Protein AF-A0A2E3XXB7-F1 (afdb_monomer_lite)

Foldseek 3Di:
DDDDDDDDDDDPDDDPDDDDDDDDDDDDDPFAKEWEWDDDPAWIKIWIAGRVVLAIDIDIDGPVCVVVVVVVCVVVRYHYDHPQVVLVPRALVNLVNHVVVDQDDVNLSSLQRFHALVRLVPDDLPDPLLVLLLLLLVLLVVLPLLVDDWDQDQFLQLGTDHSLSLSLLQSLLLRRQQNSFQGGNADQADASNGHHVQLQAAAQDWGQDPNRIDGHNGRRVLVVLNLLFDADPVRHGDRHDPCSSPSSSSNSVSNSVSSVCNPPNCPSQPRHCVGGSVNRRRNVRSVSSPSCVNNQLPSGSDDVVVNVVSVVVD

pLDDT: mean 80.51, std 18.7, range [28.55, 97.94]

Secondary structure (DSSP, 8-state):
--PPPPP--------------------S--PPEEEEEEE-SS-EEEEEEETTTTEEEEEEE-GGGHHHHHHHHHHTT-EE--HHHHHHH--HHHHHHHHHT-PPTTTTTGGG----HHHHHHS-TTSHHHHHHHHHHHHHHHTTGGGSPP--B-GGG--B-SHHHHHHHHHHHHHHHHTTTTS--SSS-BTTTTB-GGGG--TT-EEEETTEEEE-SS--TTTT-TTSS-B-TTSPBPSS-GGGGSHHHHHHHHHHHHHHHHHHGGGGG-SSSSSSGGGG--HHHHHHT-THHHHHHHHS---HHHHHHHHTT-

Sequence (314 aa):
MRKLRAIILNSFLFPLLLTASSYAEQSAEAGESYCSIHQGEESSDFYCFDSVSKTAFKKEVNPLEEEYWKREFEDRGVAIISVEDYSQRIVVDGVEQILGAGSPPGGSCLEKVYYRVDEFNALPTSHSTVQNVIALARALHEAGVCELDVKGQSFNGINISSPDDVLHQFLCISNSESVFGTRNIGMGGRGPWGIHPMHNQAAGTRAFTGGRTVTLDRNGVCYGLPRAIVRDSNGREIKESNRYRDPAVQLQNAQCAMILYRQNGFRDWGTSNAWGSNRHCSASTRNRLQFNKHLGPELGCCTQSCKSRLRANL

Structure (mmCIF, N/CA/C/O backbone):
data_AF-A0A2E3XXB7-F1
#
_entry.id   AF-A0A2E3XXB7-F1
#
loop_
_atom_site.group_PDB
_atom_site.id
_atom_site.type_symbol
_atom_site.label_atom_id
_atom_site.label_alt_id
_atom_site.label_comp_id
_atom_site.label_asym_id
_atom_site.label_entity_id
_atom_site.label_seq_id
_atom_site.pdbx_PDB_ins_code
_atom_site.Cartn_x
_atom_site.Cartn_y
_atom_site.Cartn_z
_atom_site.occupancy
_atom_site.B_iso_or_equiv
_atom_site.auth_seq_id
_atom_site.auth_comp_id
_atom_site.auth_asym_id
_atom_site.auth_atom_id
_atom_site.pdbx_PDB_model_num
ATOM 1 N N . MET A 1 1 ? 71.851 -7.630 -8.637 1.00 40.09 1 MET A N 1
ATOM 2 C CA . MET A 1 1 ? 70.996 -7.017 -7.594 1.00 40.09 1 MET A CA 1
ATOM 3 C C . MET A 1 1 ? 70.293 -5.785 -8.152 1.00 40.09 1 MET A C 1
ATOM 5 O O . MET A 1 1 ? 70.949 -4.768 -8.311 1.00 40.09 1 MET A O 1
ATOM 9 N N . ARG A 1 2 ? 68.990 -5.878 -8.451 1.00 35.72 2 ARG A N 1
ATOM 10 C CA . ARG A 1 2 ? 67.941 -4.856 -8.228 1.00 35.72 2 ARG A CA 1
ATOM 11 C C . ARG A 1 2 ? 66.641 -5.359 -8.864 1.00 35.72 2 ARG A C 1
ATOM 13 O O . ARG A 1 2 ? 66.636 -5.826 -9.994 1.00 35.72 2 ARG A O 1
ATOM 20 N N . LYS A 1 3 ? 65.590 -5.360 -8.044 1.00 32.25 3 LYS A N 1
ATOM 21 C CA . LYS A 1 3 ? 64.271 -5.958 -8.270 1.00 32.25 3 LYS A CA 1
ATOM 22 C C . LYS A 1 3 ? 63.411 -5.058 -9.165 1.00 32.25 3 LYS A C 1
ATOM 24 O O . LYS A 1 3 ? 63.343 -3.857 -8.910 1.00 32.25 3 LYS A O 1
ATOM 29 N N . LEU A 1 4 ? 62.716 -5.656 -10.134 1.00 31.09 4 LEU A N 1
ATOM 30 C CA . LEU A 1 4 ? 61.552 -5.068 -10.804 1.00 31.09 4 LEU A CA 1
ATOM 31 C C . LEU A 1 4 ? 60.361 -5.051 -9.831 1.00 31.09 4 LEU A C 1
ATOM 33 O O . LEU A 1 4 ? 60.089 -6.052 -9.167 1.00 31.09 4 LEU A O 1
ATOM 37 N N . ARG A 1 5 ? 59.644 -3.926 -9.764 1.00 33.72 5 ARG A N 1
ATOM 38 C CA . ARG A 1 5 ? 58.309 -3.830 -9.161 1.00 33.72 5 ARG A CA 1
ATOM 39 C C . ARG A 1 5 ? 57.272 -4.012 -10.268 1.00 33.72 5 ARG A C 1
ATOM 41 O O . ARG A 1 5 ? 57.282 -3.254 -11.231 1.00 33.72 5 ARG A O 1
ATOM 48 N N . ALA A 1 6 ? 56.401 -5.003 -10.107 1.00 32.91 6 ALA A N 1
ATOM 49 C CA . ALA A 1 6 ? 55.199 -5.184 -10.908 1.00 32.91 6 ALA A CA 1
ATOM 50 C C . ALA A 1 6 ? 54.037 -4.399 -10.277 1.00 32.91 6 ALA A C 1
ATOM 52 O O . ALA A 1 6 ? 53.843 -4.441 -9.061 1.00 32.91 6 ALA A O 1
ATOM 53 N N . ILE A 1 7 ? 53.290 -3.684 -11.116 1.00 35.44 7 ILE A N 1
ATOM 54 C CA . ILE A 1 7 ? 51.998 -3.071 -10.804 1.00 35.44 7 ILE A CA 1
ATOM 55 C C . ILE A 1 7 ? 50.931 -4.100 -11.185 1.00 35.44 7 ILE A C 1
ATOM 57 O O . ILE A 1 7 ? 50.900 -4.559 -12.324 1.00 35.44 7 ILE A O 1
ATOM 61 N N . ILE A 1 8 ? 50.083 -4.478 -10.230 1.00 35.69 8 ILE A N 1
ATOM 62 C CA . ILE A 1 8 ? 48.920 -5.343 -10.450 1.00 35.69 8 ILE A CA 1
ATOM 63 C C . ILE A 1 8 ? 47.715 -4.429 -10.705 1.00 35.69 8 ILE A C 1
ATOM 65 O O . ILE A 1 8 ? 47.265 -3.740 -9.792 1.00 35.69 8 ILE A O 1
ATOM 69 N N . LEU A 1 9 ? 47.201 -4.426 -11.939 1.00 30.84 9 LEU A N 1
ATOM 70 C CA . LEU A 1 9 ? 45.829 -4.014 -12.245 1.00 30.84 9 LEU A CA 1
ATOM 71 C C . LEU A 1 9 ? 44.933 -5.251 -12.088 1.00 30.84 9 LEU A C 1
ATOM 73 O O . LEU A 1 9 ? 45.021 -6.179 -12.888 1.00 30.84 9 LEU A O 1
ATOM 77 N N . ASN A 1 10 ? 44.068 -5.264 -11.073 1.00 29.78 10 ASN A N 1
ATOM 78 C CA . ASN A 1 10 ? 42.997 -6.254 -10.962 1.00 29.78 10 ASN A CA 1
ATOM 79 C C . ASN A 1 10 ? 41.792 -5.771 -11.776 1.00 29.78 10 ASN A C 1
ATOM 81 O O . ASN A 1 10 ? 41.044 -4.900 -11.339 1.00 29.78 10 ASN A O 1
ATOM 85 N N . SER A 1 11 ? 41.629 -6.349 -12.963 1.00 31.84 11 SER A N 1
ATOM 86 C CA . SER A 1 11 ? 40.402 -6.275 -13.755 1.00 31.84 11 SER A CA 1
ATOM 87 C C . SER A 1 11 ? 39.504 -7.438 -13.334 1.00 31.84 11 SER A C 1
ATOM 89 O O . SER A 1 11 ? 39.822 -8.588 -13.622 1.00 31.84 11 SER A O 1
ATOM 91 N N . PHE A 1 12 ? 38.396 -7.161 -12.645 1.00 31.11 12 PHE A N 1
ATOM 92 C CA . PHE A 1 12 ? 37.332 -8.145 -12.440 1.00 31.11 12 PHE A CA 1
ATOM 93 C C . PHE A 1 12 ? 36.361 -8.074 -13.625 1.00 31.11 12 PHE A C 1
ATOM 95 O O . PHE A 1 12 ? 35.389 -7.327 -13.611 1.00 31.11 12 PHE A O 1
ATOM 102 N N . LEU A 1 13 ? 36.664 -8.851 -14.664 1.00 31.73 13 LEU A N 1
ATOM 103 C CA . LEU A 1 13 ? 35.713 -9.296 -15.682 1.00 31.73 13 LEU A CA 1
ATOM 104 C C . LEU A 1 13 ? 35.157 -10.645 -15.207 1.00 31.73 13 LEU A C 1
ATOM 106 O O . LEU A 1 13 ? 35.887 -11.633 -15.170 1.00 31.73 13 LEU A O 1
ATOM 110 N N . PHE A 1 14 ? 33.887 -10.680 -14.807 1.00 30.77 14 PHE A N 1
ATOM 111 C CA . PHE A 1 14 ? 33.156 -11.930 -14.586 1.00 30.77 14 PHE A CA 1
ATOM 112 C C . PHE A 1 14 ? 32.561 -12.410 -15.923 1.00 30.77 14 PHE A C 1
ATOM 114 O O . PHE A 1 14 ? 31.997 -11.587 -16.648 1.00 30.77 14 PHE A O 1
ATOM 121 N N . PRO A 1 15 ? 32.676 -13.702 -16.283 1.00 39.41 15 PRO A N 1
ATOM 122 C CA . PRO A 1 15 ? 32.259 -14.185 -17.591 1.00 39.41 15 PRO A CA 1
ATOM 123 C C . PRO A 1 15 ? 30.781 -14.603 -17.591 1.00 39.41 15 PRO A C 1
ATOM 125 O O . PRO A 1 15 ? 30.388 -15.515 -16.867 1.00 39.41 15 PRO A O 1
ATOM 128 N N . LEU A 1 16 ? 29.977 -13.995 -18.470 1.00 34.94 16 LEU A N 1
ATOM 129 C CA . LEU A 1 16 ? 28.793 -14.649 -19.031 1.00 34.94 16 LEU A CA 1
ATOM 130 C C . LEU A 1 16 ? 29.277 -15.623 -20.113 1.00 34.94 16 LEU A C 1
ATOM 132 O O . LEU A 1 16 ? 29.597 -15.223 -21.229 1.00 34.94 16 LEU A O 1
ATOM 136 N N . LEU A 1 17 ? 29.351 -16.905 -19.770 1.00 33.66 17 LEU A N 1
ATOM 137 C CA . LEU A 1 17 ? 29.531 -18.003 -20.716 1.00 33.66 17 LEU A CA 1
ATOM 138 C C . LEU A 1 17 ? 28.298 -18.903 -20.605 1.00 33.66 17 LEU A C 1
ATOM 140 O O . LEU A 1 17 ? 28.240 -19.819 -19.788 1.00 33.66 17 LEU A O 1
ATOM 144 N N . LEU A 1 18 ? 27.287 -18.586 -21.415 1.00 36.56 18 LEU A N 1
ATOM 145 C CA . LEU A 1 18 ? 26.155 -19.462 -21.698 1.00 36.56 18 LEU A CA 1
ATOM 146 C C . LEU A 1 18 ? 26.662 -20.619 -22.563 1.00 36.56 18 LEU A C 1
ATOM 148 O O . LEU A 1 18 ? 27.111 -20.421 -23.691 1.00 36.56 18 LEU A O 1
ATOM 152 N N . THR A 1 19 ? 26.607 -21.831 -22.021 1.00 34.38 19 THR A N 1
ATOM 153 C CA . THR A 1 19 ? 26.765 -23.056 -22.803 1.00 34.38 19 THR A CA 1
ATOM 154 C C . THR A 1 19 ? 25.405 -23.418 -23.388 1.00 34.38 19 THR A C 1
ATOM 156 O O . THR A 1 19 ? 24.460 -23.721 -22.668 1.00 34.38 19 THR A O 1
ATOM 159 N N . ALA A 1 20 ? 25.304 -23.361 -24.712 1.00 35.88 20 ALA A N 1
ATOM 160 C CA . ALA A 1 20 ? 24.211 -23.953 -25.464 1.00 35.88 20 ALA A CA 1
ATOM 161 C C . ALA A 1 20 ? 24.599 -25.392 -25.822 1.00 35.88 20 ALA A C 1
ATOM 163 O O . ALA A 1 20 ? 25.527 -25.587 -26.602 1.00 35.88 20 ALA A O 1
ATOM 164 N N . SER A 1 21 ? 23.917 -26.391 -25.258 1.00 31.00 21 SER A N 1
ATOM 165 C CA . SER A 1 21 ? 23.593 -27.650 -25.946 1.00 31.00 21 SER A CA 1
ATOM 166 C C . SER A 1 21 ? 22.700 -28.528 -25.067 1.00 31.00 21 SER A C 1
ATOM 168 O O . SER A 1 21 ? 22.916 -28.637 -23.864 1.00 31.00 21 SER A O 1
ATOM 170 N N . SER A 1 22 ? 21.757 -29.209 -25.719 1.00 29.91 22 SER A N 1
ATOM 171 C CA . SER A 1 22 ? 20.757 -30.153 -25.199 1.00 29.91 22 SER A CA 1
ATOM 172 C C . SER A 1 22 ? 19.594 -29.528 -24.426 1.00 29.91 22 SER A C 1
ATOM 174 O O . SER A 1 22 ? 19.720 -29.214 -23.257 1.00 29.91 22 SER A O 1
ATOM 176 N N . TYR A 1 23 ? 18.478 -29.304 -25.126 1.00 32.38 23 TYR A N 1
ATOM 177 C CA . TYR A 1 23 ? 17.111 -29.738 -24.785 1.00 32.38 23 TYR A CA 1
ATOM 178 C C . TYR A 1 23 ? 16.168 -29.136 -25.838 1.00 32.38 23 TYR A C 1
ATOM 180 O O . TYR A 1 23 ? 15.544 -28.097 -25.646 1.00 32.38 23 TYR A O 1
ATOM 188 N N . ALA A 1 24 ? 16.114 -29.788 -27.000 1.00 35.47 24 ALA A N 1
ATOM 189 C CA . ALA A 1 24 ? 14.917 -29.754 -27.826 1.00 35.47 24 ALA A CA 1
ATOM 190 C C . ALA A 1 24 ? 13.955 -30.803 -27.246 1.00 35.47 24 ALA A C 1
ATOM 192 O O . ALA A 1 24 ? 14.398 -31.893 -26.893 1.00 35.47 24 ALA A O 1
ATOM 193 N N . GLU A 1 25 ? 12.676 -30.439 -27.151 1.00 36.69 25 GLU A N 1
ATOM 194 C CA . GLU A 1 25 ? 11.549 -31.222 -26.614 1.00 36.69 25 GLU A CA 1
ATOM 195 C C . GLU A 1 25 ? 11.403 -31.271 -25.082 1.00 36.69 25 GLU A C 1
ATOM 197 O O . GLU A 1 25 ? 11.504 -32.310 -24.437 1.00 36.69 25 GLU A O 1
ATOM 202 N N . GLN A 1 26 ? 11.013 -30.127 -24.514 1.00 28.55 26 GLN A N 1
ATOM 203 C CA . GLN A 1 26 ? 10.046 -30.077 -23.414 1.00 28.55 26 GLN A CA 1
ATOM 204 C C . GLN A 1 26 ? 9.172 -28.828 -23.581 1.00 28.55 26 GLN A C 1
ATOM 206 O O . GLN A 1 26 ? 9.606 -27.700 -23.368 1.00 28.55 26 GLN A O 1
ATOM 211 N N . SER A 1 27 ? 7.930 -29.024 -24.022 1.00 36.06 27 SER A N 1
ATOM 212 C CA . SER A 1 27 ? 6.896 -27.995 -23.964 1.00 36.06 27 SER A CA 1
ATOM 213 C C . SER A 1 27 ? 6.376 -27.882 -22.527 1.00 36.06 27 SER A C 1
ATOM 215 O O . SER A 1 27 ? 5.795 -28.854 -22.043 1.00 36.06 27 SER A O 1
ATOM 217 N N . ALA A 1 28 ? 6.575 -26.722 -21.891 1.00 33.16 28 ALA A N 1
ATOM 218 C CA . ALA A 1 28 ? 5.722 -26.062 -20.885 1.00 33.16 28 ALA A CA 1
ATOM 219 C C . ALA A 1 28 ? 6.586 -25.181 -19.957 1.00 33.16 28 ALA A C 1
ATOM 221 O O . ALA A 1 28 ? 7.435 -25.689 -19.235 1.00 33.16 28 ALA A O 1
ATOM 222 N N . GLU A 1 29 ? 6.315 -23.870 -19.999 1.00 36.16 29 GLU A N 1
ATOM 223 C CA . GLU A 1 29 ? 6.891 -22.774 -19.192 1.00 36.16 29 GLU A CA 1
ATOM 224 C C . GLU A 1 29 ? 8.339 -22.351 -19.506 1.00 36.16 29 GLU A C 1
ATOM 226 O O . GLU A 1 29 ? 9.217 -22.336 -18.648 1.00 36.16 29 GLU A O 1
ATOM 231 N N . ALA A 1 30 ? 8.583 -21.886 -20.737 1.00 43.03 30 ALA A N 1
ATOM 232 C CA . ALA A 1 30 ? 9.669 -20.929 -20.957 1.00 43.03 30 ALA A CA 1
ATOM 233 C C . ALA A 1 30 ? 9.290 -19.620 -20.246 1.00 43.03 30 ALA A C 1
ATOM 235 O O . ALA A 1 30 ? 8.311 -18.979 -20.629 1.00 43.03 30 ALA A O 1
ATOM 236 N N . GLY A 1 31 ? 10.004 -19.244 -19.185 1.00 54.75 31 GLY A N 1
ATOM 237 C CA . GLY A 1 31 ? 9.763 -17.951 -18.552 1.00 54.75 31 GLY A CA 1
ATOM 238 C C . GLY A 1 31 ? 10.071 -16.820 -19.533 1.00 54.75 31 GLY A C 1
ATOM 239 O O . GLY A 1 31 ? 11.135 -16.778 -20.147 1.00 54.75 31 GLY A O 1
ATOM 240 N N . GLU A 1 32 ? 9.105 -15.925 -19.712 1.00 83.12 32 GLU A N 1
ATOM 241 C CA . GLU A 1 32 ? 9.197 -14.794 -20.631 1.00 83.12 32 GLU A CA 1
ATOM 242 C C . GLU A 1 32 ? 10.122 -13.717 -20.042 1.00 83.12 32 GLU A C 1
ATOM 244 O O . GLU A 1 32 ? 9.914 -13.266 -18.910 1.00 83.12 32 GLU A O 1
ATOM 249 N N . SER A 1 33 ? 11.134 -13.295 -20.802 1.00 92.19 33 SER A N 1
ATOM 250 C CA . SER A 1 33 ? 11.850 -12.039 -20.554 1.00 92.19 33 SER A CA 1
ATOM 251 C C . SER A 1 33 ? 11.196 -10.939 -21.376 1.00 92.19 33 SER A C 1
ATOM 253 O O . SER A 1 33 ? 10.895 -11.139 -22.554 1.00 92.19 33 SER A O 1
ATOM 255 N N . TYR A 1 34 ? 10.970 -9.775 -20.776 1.00 93.75 34 TYR A N 1
ATOM 256 C CA . TYR A 1 34 ? 10.315 -8.666 -21.462 1.00 93.75 34 TYR A CA 1
ATOM 257 C C . TYR A 1 34 ? 10.860 -7.312 -21.011 1.00 93.75 34 TYR A C 1
ATOM 259 O O . TYR A 1 34 ? 11.285 -7.151 -19.865 1.00 93.75 34 TYR A O 1
ATOM 267 N N . CYS A 1 35 ? 10.816 -6.327 -21.907 1.00 92.62 35 CYS A N 1
ATOM 268 C CA . CYS A 1 35 ? 11.196 -4.950 -21.621 1.00 92.62 35 CYS A CA 1
ATOM 269 C C . CYS A 1 35 ? 10.096 -3.965 -22.018 1.00 92.62 35 CYS A C 1
ATOM 271 O O . CYS A 1 35 ? 9.368 -4.187 -22.982 1.00 92.62 35 CYS A O 1
ATOM 273 N N . SER A 1 36 ? 10.018 -2.844 -21.303 1.00 91.56 36 SER A N 1
ATOM 274 C CA . SER A 1 36 ? 9.323 -1.641 -21.769 1.00 91.56 36 SER A CA 1
ATOM 275 C C . SER A 1 36 ? 10.328 -0.535 -22.055 1.00 91.56 36 SER A C 1
ATOM 277 O O . SER A 1 36 ? 11.384 -0.468 -21.422 1.00 91.56 36 SER A O 1
ATOM 279 N N . ILE A 1 37 ? 9.993 0.319 -23.018 1.00 89.69 37 ILE A N 1
ATOM 280 C CA . ILE A 1 37 ? 10.833 1.433 -23.451 1.00 89.69 37 ILE A CA 1
ATOM 281 C C . ILE A 1 37 ? 10.177 2.730 -22.986 1.00 89.69 37 ILE A C 1
ATOM 283 O O . ILE A 1 37 ? 8.989 2.952 -23.226 1.00 89.69 37 ILE A O 1
ATOM 287 N N . HIS A 1 38 ? 10.950 3.590 -22.332 1.00 85.19 38 HIS A N 1
ATOM 288 C CA . HIS A 1 38 ? 10.566 4.964 -22.053 1.00 85.19 38 HIS A CA 1
ATOM 289 C C . HIS A 1 38 ? 11.454 5.915 -22.848 1.00 85.19 38 HIS A C 1
ATOM 291 O O . HIS A 1 38 ? 12.662 5.978 -22.626 1.00 85.19 38 HIS A O 1
ATOM 297 N N . GLN A 1 39 ? 10.844 6.652 -23.769 1.00 82.19 39 GLN A N 1
ATOM 298 C CA . GLN A 1 39 ? 11.539 7.612 -24.616 1.00 82.19 39 GLN A CA 1
ATOM 299 C C . GLN A 1 39 ? 11.579 8.983 -23.937 1.00 82.19 39 GLN A C 1
ATOM 301 O O . GLN A 1 39 ? 10.533 9.556 -23.623 1.00 82.19 39 GLN A O 1
ATOM 306 N N . GLY A 1 40 ? 12.782 9.510 -23.728 1.00 78.38 40 GLY A N 1
ATOM 307 C CA . GLY A 1 40 ? 13.040 10.886 -23.316 1.00 78.38 40 GLY A CA 1
ATOM 308 C C . GLY A 1 40 ? 13.782 11.670 -24.401 1.00 78.38 40 GLY A C 1
ATOM 309 O O . GLY A 1 40 ? 14.307 11.102 -25.357 1.00 78.38 40 GLY A O 1
ATOM 310 N N . GLU A 1 41 ? 13.836 12.995 -24.247 1.00 78.56 41 GLU A N 1
ATOM 311 C CA . GLU A 1 41 ? 14.547 13.876 -25.190 1.00 78.56 41 GLU A CA 1
ATOM 312 C C . GLU A 1 41 ? 16.069 13.651 -25.170 1.00 78.56 41 GLU A C 1
ATOM 314 O O . GLU A 1 41 ? 16.725 13.763 -26.203 1.00 78.56 41 GLU A O 1
ATOM 319 N N . GLU A 1 42 ? 16.629 13.315 -24.004 1.00 82.12 42 GLU A N 1
ATOM 320 C CA . GLU A 1 42 ? 18.076 13.150 -23.805 1.00 82.12 42 GLU A CA 1
ATOM 321 C C . GLU A 1 42 ? 18.520 11.678 -23.796 1.00 82.12 42 GLU A C 1
ATOM 323 O O . GLU A 1 42 ? 19.648 11.370 -24.187 1.00 82.12 42 GLU A O 1
ATOM 328 N N . SER A 1 43 ? 17.640 10.759 -23.392 1.00 85.50 43 SER A N 1
ATOM 329 C CA . SER A 1 43 ? 17.919 9.324 -23.337 1.00 85.50 43 SER A CA 1
ATOM 330 C C . SER A 1 43 ? 16.661 8.476 -23.511 1.00 85.50 43 SER A C 1
ATOM 332 O O . SER A 1 43 ? 15.540 8.928 -23.287 1.00 85.50 43 SER A O 1
ATOM 334 N N . SER A 1 44 ? 16.852 7.236 -23.963 1.00 88.19 44 SER A N 1
ATOM 335 C CA . SER A 1 44 ? 15.818 6.200 -23.992 1.00 88.19 44 SER A CA 1
ATOM 336 C C . SER A 1 44 ? 16.166 5.115 -22.982 1.00 88.19 44 SER A C 1
ATOM 338 O O . SER A 1 44 ? 17.279 4.589 -22.973 1.00 88.19 44 SER A O 1
ATOM 340 N N . ASP A 1 45 ? 15.211 4.786 -22.123 1.00 88.00 45 ASP A N 1
ATOM 341 C CA . ASP A 1 45 ? 15.389 3.845 -21.027 1.00 88.00 45 ASP A CA 1
ATOM 342 C C . ASP A 1 45 ? 14.649 2.538 -21.312 1.00 88.00 45 ASP A C 1
ATOM 344 O O . ASP A 1 45 ? 13.426 2.518 -21.451 1.00 88.00 45 ASP A O 1
ATOM 348 N N . PHE A 1 46 ? 15.385 1.430 -21.333 1.00 90.25 46 PHE A N 1
ATOM 349 C CA . PHE A 1 46 ? 14.831 0.082 -21.348 1.00 90.25 46 PHE A CA 1
ATOM 350 C C . PHE A 1 46 ? 14.716 -0.433 -19.913 1.00 90.25 46 PHE A C 1
ATOM 352 O O . PHE A 1 46 ? 15.720 -0.575 -19.208 1.00 90.25 46 PHE A O 1
ATOM 359 N N . TYR A 1 47 ? 13.496 -0.743 -19.487 1.00 89.56 47 TYR A N 1
ATOM 360 C CA . TYR A 1 47 ? 13.209 -1.431 -18.230 1.00 89.56 47 TYR A CA 1
ATOM 361 C C . TYR A 1 47 ? 12.907 -2.880 -18.540 1.00 89.56 47 TYR A C 1
ATOM 363 O O . TYR A 1 47 ? 11.905 -3.154 -19.194 1.00 89.56 47 TYR A O 1
ATOM 371 N N . CYS A 1 48 ? 13.760 -3.788 -18.087 1.00 90.62 48 CYS A N 1
ATOM 372 C CA . CYS A 1 48 ? 13.691 -5.197 -18.439 1.00 90.62 48 CYS A CA 1
ATOM 373 C C . CYS A 1 48 ? 13.484 -6.063 -17.203 1.00 90.62 48 CYS A C 1
ATOM 375 O O . CYS A 1 48 ? 14.053 -5.791 -16.144 1.00 90.62 48 CYS A O 1
ATOM 377 N N . PHE A 1 49 ? 12.703 -7.128 -17.360 1.00 91.88 49 PHE A N 1
ATOM 378 C CA . PHE A 1 49 ? 12.449 -8.119 -16.327 1.00 91.88 49 PHE A CA 1
ATOM 379 C C . PHE A 1 49 ? 12.562 -9.531 -16.894 1.00 91.88 49 PHE A C 1
ATOM 381 O O . PHE A 1 49 ? 11.950 -9.852 -17.914 1.00 91.88 49 PHE A O 1
ATOM 388 N N . ASP A 1 50 ? 13.316 -10.376 -16.198 1.00 90.56 50 ASP A N 1
ATOM 389 C CA . ASP A 1 50 ? 13.378 -11.811 -16.447 1.00 90.56 50 ASP A CA 1
ATOM 390 C C . ASP A 1 50 ? 12.478 -12.533 -15.437 1.00 90.56 50 ASP A C 1
ATOM 392 O O . ASP A 1 50 ? 12.737 -12.559 -14.228 1.00 90.56 50 ASP A O 1
ATOM 396 N N . SER A 1 51 ? 11.401 -13.138 -15.940 1.00 86.88 51 SER A N 1
ATOM 397 C CA . SER A 1 51 ? 10.426 -13.830 -15.101 1.00 86.88 51 SER A CA 1
ATOM 398 C C . SER A 1 51 ? 10.929 -15.139 -14.488 1.00 86.88 51 SER A C 1
ATOM 400 O O . SER A 1 51 ? 10.324 -15.581 -13.505 1.00 86.88 51 SER A O 1
ATOM 402 N N . VAL A 1 52 ? 12.017 -15.727 -14.999 1.00 85.69 52 VAL A N 1
ATOM 403 C CA . VAL A 1 52 ? 12.646 -16.932 -14.437 1.00 85.69 52 VAL A CA 1
ATOM 404 C C . VAL A 1 52 ? 13.493 -16.555 -13.231 1.00 85.69 52 VAL A C 1
ATOM 406 O O . VAL A 1 52 ? 13.256 -17.045 -12.128 1.00 85.69 52 VAL A O 1
ATOM 409 N N . SER A 1 53 ? 14.464 -15.659 -13.422 1.00 86.31 53 SER A N 1
ATOM 410 C CA . SER A 1 53 ? 15.378 -15.248 -12.349 1.00 86.31 53 SER A CA 1
ATOM 411 C C . SER A 1 53 ? 14.766 -14.234 -11.377 1.00 86.31 53 SER A C 1
ATOM 413 O O . SER A 1 53 ? 15.338 -13.990 -10.316 1.00 86.31 53 SER A O 1
ATOM 415 N N . LYS A 1 54 ? 13.606 -13.651 -11.718 1.00 85.88 54 LYS A N 1
ATOM 416 C CA . LYS A 1 54 ? 12.958 -12.546 -10.988 1.00 85.88 54 LYS A CA 1
ATOM 417 C C . LYS A 1 54 ? 13.873 -11.327 -10.836 1.00 85.88 54 LYS A C 1
ATOM 419 O O . LYS A 1 54 ? 13.770 -10.577 -9.862 1.00 85.88 54 LYS A O 1
ATOM 424 N N . THR A 1 55 ? 14.766 -11.125 -11.800 1.00 87.75 55 THR A N 1
ATOM 425 C CA . THR A 1 55 ? 15.683 -9.985 -11.820 1.00 87.75 55 THR A CA 1
ATOM 426 C C . THR A 1 55 ? 15.178 -8.908 -12.762 1.00 87.75 55 THR A C 1
ATOM 428 O O . THR A 1 55 ? 14.603 -9.189 -13.816 1.00 87.75 55 THR A O 1
ATOM 431 N N . ALA A 1 56 ? 15.371 -7.658 -12.356 1.00 89.06 56 ALA A N 1
ATOM 432 C CA . ALA A 1 56 ? 15.045 -6.496 -13.157 1.00 89.06 56 ALA A CA 1
ATOM 433 C C . ALA A 1 56 ? 16.287 -5.632 -13.352 1.00 89.06 56 ALA A C 1
ATOM 435 O O . ALA A 1 56 ? 17.109 -5.495 -12.445 1.00 89.06 56 ALA A O 1
ATOM 436 N N . PHE A 1 57 ? 16.409 -5.006 -14.518 1.00 87.56 57 PHE A N 1
ATOM 437 C CA . PHE A 1 57 ? 17.477 -4.050 -14.776 1.00 87.56 57 PHE A CA 1
ATOM 438 C C . PHE A 1 57 ? 16.997 -2.883 -15.635 1.00 87.56 57 PHE A C 1
ATOM 440 O O . PHE A 1 57 ? 15.994 -2.967 -16.346 1.00 87.56 57 PHE A O 1
ATOM 447 N N . LYS A 1 58 ? 17.749 -1.784 -15.553 1.00 87.06 58 LYS A N 1
ATOM 448 C CA . LYS A 1 58 ? 17.581 -0.587 -16.373 1.00 87.06 58 LYS A CA 1
ATOM 449 C C . LYS A 1 58 ? 18.761 -0.476 -17.339 1.00 87.06 58 LYS A C 1
ATOM 451 O O . LYS A 1 58 ? 19.912 -0.590 -16.914 1.00 87.06 58 LYS A O 1
ATOM 456 N N . LYS A 1 59 ? 18.488 -0.221 -18.617 1.00 88.06 59 LYS A N 1
ATOM 457 C CA . LYS A 1 59 ? 19.497 0.092 -19.632 1.00 88.06 59 LYS A CA 1
ATOM 458 C C . LYS A 1 59 ? 19.156 1.424 -20.294 1.00 88.06 59 LYS A C 1
ATOM 460 O O . LYS A 1 59 ? 18.204 1.513 -21.056 1.00 88.06 59 LYS A O 1
ATOM 465 N N . GLU A 1 60 ? 19.953 2.439 -19.990 1.00 89.50 60 GLU A N 1
ATOM 466 C CA . GLU A 1 60 ? 19.870 3.759 -20.615 1.00 89.50 60 GLU A CA 1
ATOM 467 C C . GLU A 1 60 ? 20.707 3.785 -21.900 1.00 89.50 60 GLU A C 1
ATOM 469 O O . GLU A 1 60 ? 21.836 3.272 -21.924 1.00 89.50 60 GLU A O 1
ATOM 474 N N . VAL A 1 61 ? 20.143 4.342 -22.972 1.00 91.00 61 VAL A N 1
ATOM 475 C CA . VAL A 1 61 ? 20.773 4.442 -24.296 1.00 91.00 61 VAL A CA 1
ATOM 476 C C . VAL A 1 61 ? 20.509 5.807 -24.925 1.00 91.00 61 VAL A C 1
ATOM 478 O O . VAL A 1 61 ? 19.574 6.517 -24.549 1.00 91.00 61 VAL A O 1
ATOM 481 N N . ASN A 1 62 ? 21.324 6.181 -25.912 1.00 90.94 62 ASN A N 1
ATOM 482 C CA . ASN A 1 62 ? 21.048 7.366 -26.718 1.00 90.94 62 ASN A CA 1
ATOM 483 C C . ASN A 1 62 ? 19.769 7.132 -27.554 1.00 90.94 62 ASN A C 1
ATOM 485 O O . ASN A 1 62 ? 19.637 6.040 -28.113 1.00 90.94 62 ASN A O 1
ATOM 489 N N . PRO A 1 63 ? 18.861 8.116 -27.715 1.00 88.62 63 PRO A N 1
ATOM 490 C CA . PRO A 1 63 ? 17.647 7.931 -28.516 1.00 88.62 63 PRO A CA 1
ATOM 491 C C . PRO A 1 63 ? 17.919 7.495 -29.965 1.00 88.62 63 PRO A C 1
ATOM 493 O O . PRO A 1 63 ? 17.144 6.746 -30.551 1.00 88.62 63 PRO A O 1
ATOM 496 N N . LEU A 1 64 ? 19.061 7.889 -30.544 1.00 88.88 64 LEU A N 1
ATOM 497 C CA . LEU A 1 64 ? 19.468 7.458 -31.888 1.00 88.88 64 LEU A CA 1
ATOM 498 C C . LEU A 1 64 ? 19.835 5.964 -31.968 1.00 88.88 64 LEU A C 1
ATOM 500 O O . LEU A 1 64 ? 19.864 5.401 -33.061 1.00 88.88 64 LEU A O 1
ATOM 504 N N . GLU A 1 65 ? 20.122 5.325 -30.834 1.00 91.38 65 GLU A N 1
ATOM 505 C CA . GLU A 1 65 ? 20.472 3.904 -30.729 1.00 91.38 65 GLU A CA 1
ATOM 506 C C . GLU A 1 65 ? 19.278 3.031 -30.306 1.00 91.38 65 GLU A C 1
ATOM 508 O O . GLU A 1 65 ? 19.419 1.811 -30.220 1.00 91.38 65 GLU A O 1
ATOM 513 N N . GLU A 1 66 ? 18.104 3.613 -30.047 1.00 92.75 66 GLU A N 1
ATOM 514 C CA . GLU A 1 66 ? 16.945 2.889 -29.512 1.00 92.75 66 GLU A CA 1
ATOM 515 C C . GLU A 1 66 ? 16.533 1.709 -30.402 1.00 92.75 66 GLU A C 1
ATOM 517 O O . GLU A 1 66 ? 16.438 0.582 -29.924 1.00 92.75 66 GLU A O 1
ATOM 522 N N . GLU A 1 67 ? 16.352 1.938 -31.705 1.00 93.44 67 GLU A N 1
ATOM 523 C CA . GLU A 1 67 ? 15.960 0.889 -32.659 1.00 93.44 67 GLU A CA 1
ATOM 524 C C . GLU A 1 67 ? 17.010 -0.223 -32.780 1.00 93.44 67 GLU A C 1
ATOM 526 O O . GLU A 1 67 ? 16.668 -1.380 -33.025 1.00 93.44 67 GLU A O 1
ATOM 531 N N . TYR A 1 68 ? 18.290 0.105 -32.583 1.00 94.06 68 TYR A N 1
ATOM 532 C CA . TYR A 1 68 ? 19.348 -0.900 -32.533 1.00 94.06 68 TYR A CA 1
ATOM 533 C C . TYR A 1 68 ? 19.185 -1.785 -31.294 1.00 94.06 68 TYR A C 1
ATOM 535 O O . TYR A 1 68 ? 19.126 -3.005 -31.421 1.00 94.06 68 TYR A O 1
ATOM 543 N N . TRP A 1 69 ? 19.055 -1.182 -30.109 1.00 94.44 69 TRP A N 1
ATOM 544 C CA . TRP A 1 69 ? 18.898 -1.919 -28.853 1.00 94.44 69 TRP A CA 1
ATOM 545 C C . TRP A 1 69 ? 17.587 -2.696 -28.782 1.00 94.44 69 TRP A C 1
ATOM 547 O O . TRP A 1 69 ? 17.562 -3.807 -28.265 1.00 94.44 69 TRP A O 1
ATOM 557 N N . LYS A 1 70 ? 16.511 -2.156 -29.353 1.00 94.12 70 LYS A N 1
ATOM 558 C CA . LYS A 1 70 ? 15.234 -2.852 -29.478 1.00 94.12 70 LYS A CA 1
ATOM 559 C C . LYS A 1 70 ? 15.395 -4.172 -30.232 1.00 94.12 70 LYS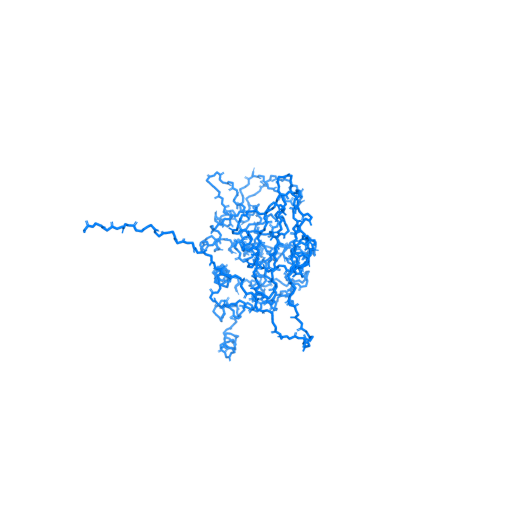 A C 1
ATOM 561 O O . LYS A 1 70 ? 15.012 -5.212 -29.707 1.00 94.12 70 LYS A O 1
ATOM 566 N N . ARG A 1 71 ? 16.022 -4.137 -31.413 1.00 94.50 71 ARG A N 1
ATOM 567 C CA . ARG A 1 71 ? 16.311 -5.350 -32.196 1.00 94.50 71 ARG A CA 1
ATOM 568 C C . ARG A 1 71 ? 17.248 -6.292 -31.458 1.00 94.50 71 ARG A C 1
ATOM 570 O O . ARG A 1 71 ? 17.029 -7.490 -31.470 1.00 94.50 71 ARG A O 1
ATOM 577 N N . GLU A 1 72 ? 18.253 -5.751 -30.777 1.00 94.19 72 GLU A N 1
ATOM 578 C CA . GLU A 1 72 ? 19.205 -6.525 -29.975 1.00 94.19 72 GLU A CA 1
ATOM 579 C C . GLU A 1 72 ? 18.505 -7.349 -28.881 1.00 94.19 72 GLU A C 1
ATOM 581 O O . GLU A 1 72 ? 18.804 -8.530 -28.701 1.00 94.19 72 GLU A O 1
ATOM 586 N N . PHE A 1 73 ? 17.525 -6.752 -28.198 1.00 92.62 73 PHE A N 1
ATOM 587 C CA . PHE A 1 73 ? 16.685 -7.444 -27.225 1.00 92.62 73 PHE A CA 1
ATOM 588 C C . PHE A 1 73 ? 15.752 -8.467 -27.887 1.00 92.62 73 PHE A C 1
ATOM 590 O O . PHE A 1 73 ? 15.677 -9.608 -27.425 1.00 92.62 73 PHE A O 1
ATOM 597 N N . GLU A 1 74 ? 15.079 -8.096 -28.978 1.00 92.69 74 GLU A N 1
ATOM 598 C CA . GLU A 1 74 ? 14.179 -8.994 -29.717 1.00 92.69 74 GLU A CA 1
ATOM 599 C C . GLU A 1 74 ? 14.923 -10.228 -30.267 1.00 92.69 74 GLU A C 1
ATOM 601 O O . GLU A 1 74 ? 14.441 -11.352 -30.112 1.00 92.69 74 GLU A O 1
ATOM 606 N N . ASP A 1 75 ? 16.137 -10.055 -30.799 1.00 93.00 75 ASP A N 1
ATOM 607 C CA . ASP A 1 75 ? 17.013 -11.131 -31.293 1.00 93.00 75 ASP A CA 1
ATOM 608 C C . ASP A 1 75 ? 17.441 -12.100 -30.174 1.00 93.00 75 ASP A C 1
ATOM 610 O O . ASP A 1 75 ? 17.712 -13.278 -30.423 1.00 93.00 75 ASP A O 1
ATOM 614 N N . ARG A 1 76 ? 17.467 -11.631 -28.920 1.00 88.94 76 ARG A N 1
ATOM 615 C CA . ARG A 1 76 ? 17.704 -12.451 -27.718 1.00 88.94 76 ARG A CA 1
ATOM 616 C C . ARG A 1 76 ? 16.433 -13.105 -27.169 1.00 88.94 76 ARG A C 1
ATOM 618 O O . ARG A 1 76 ? 16.485 -13.734 -26.113 1.00 88.94 76 ARG A O 1
ATOM 625 N N . GLY A 1 77 ? 15.304 -12.965 -27.861 1.00 88.94 77 GLY A N 1
ATOM 626 C CA . GLY A 1 77 ? 14.012 -13.503 -27.439 1.00 88.94 77 GLY A CA 1
ATOM 627 C C . GLY A 1 77 ? 13.329 -12.689 -26.339 1.00 88.94 77 GLY A C 1
ATOM 628 O O . GLY A 1 77 ? 12.440 -13.209 -25.666 1.00 88.94 77 GLY A O 1
ATOM 629 N N . VAL A 1 78 ? 13.734 -11.434 -26.130 1.00 92.75 78 VAL A N 1
ATOM 630 C CA . VAL A 1 78 ? 13.102 -10.536 -25.159 1.00 92.75 78 VAL A CA 1
ATOM 631 C C . VAL A 1 78 ? 11.941 -9.802 -25.826 1.00 92.75 78 VAL A C 1
ATOM 633 O O . VAL A 1 78 ? 12.115 -9.137 -26.844 1.00 92.75 78 VAL A O 1
ATOM 636 N N . ALA A 1 79 ? 10.745 -9.897 -25.248 1.00 93.56 79 ALA A N 1
ATOM 637 C CA . ALA A 1 79 ? 9.566 -9.229 -25.789 1.00 93.56 79 ALA A CA 1
ATOM 638 C C . ALA A 1 79 ? 9.550 -7.734 -25.432 1.00 93.56 79 ALA A C 1
ATOM 640 O O . ALA A 1 79 ? 9.651 -7.371 -24.259 1.00 93.56 79 ALA A O 1
ATOM 641 N N . ILE A 1 80 ? 9.352 -6.863 -26.421 1.00 93.19 80 ILE A N 1
ATOM 642 C CA . ILE A 1 80 ? 9.143 -5.428 -26.197 1.00 93.19 80 ILE A CA 1
ATOM 643 C C . ILE A 1 80 ? 7.646 -5.169 -26.022 1.00 93.19 80 ILE A C 1
ATOM 645 O O . ILE A 1 80 ? 6.858 -5.369 -26.945 1.00 93.19 80 ILE A O 1
ATOM 649 N N . ILE A 1 81 ? 7.248 -4.744 -24.825 1.00 91.50 81 ILE A N 1
ATOM 650 C CA . ILE A 1 81 ? 5.847 -4.572 -24.425 1.00 91.50 81 ILE A CA 1
ATOM 651 C C . ILE A 1 81 ? 5.560 -3.139 -23.967 1.00 91.50 81 ILE A C 1
ATOM 653 O O . ILE A 1 81 ? 6.473 -2.350 -23.707 1.00 91.50 81 ILE A O 1
ATOM 657 N N . SER A 1 82 ? 4.274 -2.796 -23.856 1.00 86.56 82 SER A N 1
ATOM 658 C CA . SER A 1 82 ? 3.851 -1.493 -23.332 1.00 86.56 82 SER A CA 1
ATOM 659 C C . SER A 1 82 ? 4.251 -1.314 -21.860 1.00 86.56 82 SER A C 1
ATOM 661 O O . SER A 1 82 ? 4.442 -2.287 -21.124 1.00 86.56 82 SER A O 1
ATOM 663 N N . VAL A 1 83 ? 4.355 -0.063 -21.400 1.00 82.38 83 VAL A N 1
ATOM 664 C CA . VAL A 1 83 ? 4.622 0.249 -19.982 1.00 82.38 83 VAL A CA 1
ATOM 665 C C . VAL A 1 83 ? 3.492 -0.280 -19.095 1.00 82.38 83 VAL A C 1
ATOM 667 O O . VAL A 1 83 ? 3.736 -0.772 -17.992 1.00 82.38 83 VAL A O 1
ATOM 670 N N . GLU A 1 84 ? 2.254 -0.221 -19.582 1.00 81.75 84 GLU A N 1
ATOM 671 C CA . GLU A 1 84 ? 1.081 -0.770 -18.917 1.00 81.75 84 GLU A CA 1
ATOM 672 C C . GLU A 1 84 ? 1.216 -2.285 -18.730 1.00 81.75 84 GLU A C 1
ATOM 674 O O . GLU A 1 84 ? 1.127 -2.756 -17.593 1.00 81.75 84 GLU A O 1
ATOM 679 N N . ASP A 1 85 ? 1.508 -3.036 -19.796 1.00 84.75 85 ASP A N 1
ATOM 680 C CA . ASP A 1 85 ? 1.694 -4.492 -19.725 1.00 84.75 85 ASP A CA 1
ATOM 681 C C . ASP A 1 85 ? 2.877 -4.861 -18.825 1.00 84.75 85 ASP A C 1
ATOM 683 O O . ASP A 1 85 ? 2.790 -5.788 -18.018 1.00 84.75 85 ASP A O 1
ATOM 687 N N . TYR A 1 86 ? 3.969 -4.100 -18.904 1.00 87.44 86 TYR A N 1
ATOM 688 C CA . TYR A 1 86 ? 5.131 -4.282 -18.042 1.00 87.44 86 TYR A CA 1
ATOM 689 C C . TYR A 1 86 ? 4.771 -4.115 -16.566 1.00 87.44 86 TYR A C 1
ATOM 691 O O . TYR A 1 86 ? 5.086 -4.982 -15.749 1.00 87.44 86 TYR A O 1
ATOM 699 N N . SER A 1 87 ? 4.053 -3.040 -16.222 1.00 82.81 87 SER A N 1
ATOM 700 C CA . SER A 1 87 ? 3.616 -2.762 -14.848 1.00 82.81 87 SER A CA 1
ATOM 701 C C . SER A 1 87 ? 2.658 -3.823 -14.296 1.00 82.81 87 SER A C 1
ATOM 703 O O . SER A 1 87 ? 2.649 -4.076 -13.094 1.00 82.81 87 SER A O 1
ATOM 705 N N . GLN A 1 88 ? 1.880 -4.482 -15.163 1.00 82.00 88 GLN A N 1
ATOM 706 C CA . GLN A 1 88 ? 0.981 -5.569 -14.771 1.00 82.00 88 GLN A CA 1
ATOM 707 C C . GLN A 1 88 ? 1.718 -6.885 -14.502 1.00 82.00 88 GLN A C 1
ATOM 709 O O . GLN A 1 88 ? 1.230 -7.698 -13.714 1.00 82.00 88 GLN A O 1
ATOM 714 N N . ARG A 1 89 ? 2.873 -7.104 -15.143 1.00 85.69 89 ARG A N 1
ATOM 715 C CA . ARG A 1 89 ? 3.626 -8.365 -15.076 1.00 85.69 89 ARG A CA 1
ATOM 716 C C . ARG A 1 89 ? 4.786 -8.326 -14.081 1.00 85.69 89 ARG A C 1
ATOM 718 O O . ARG A 1 89 ? 5.038 -9.328 -13.412 1.00 85.69 89 ARG A O 1
ATOM 725 N N . ILE A 1 90 ? 5.475 -7.190 -13.936 1.00 87.31 90 ILE A N 1
ATOM 726 C CA . ILE A 1 90 ? 6.607 -7.057 -13.006 1.00 87.31 90 ILE A CA 1
ATOM 727 C C . ILE A 1 90 ? 6.194 -7.360 -11.556 1.00 87.31 90 ILE A C 1
ATOM 729 O O . ILE A 1 90 ? 5.039 -7.168 -11.169 1.00 87.31 90 ILE A O 1
ATOM 733 N N . VAL A 1 91 ? 7.149 -7.868 -10.776 1.00 89.06 91 VAL A N 1
ATOM 734 C CA . VAL A 1 91 ? 7.014 -8.166 -9.342 1.00 89.06 91 VAL A CA 1
ATOM 735 C C . VAL A 1 91 ? 7.567 -7.009 -8.503 1.00 89.06 91 VAL A C 1
ATOM 737 O O . VAL A 1 91 ? 8.447 -6.281 -8.965 1.00 89.06 91 VAL A O 1
ATOM 740 N N . VAL A 1 92 ? 7.114 -6.854 -7.256 1.00 86.38 92 VAL A N 1
ATOM 741 C CA . VAL A 1 92 ? 7.553 -5.749 -6.374 1.00 86.38 92 VAL A CA 1
ATOM 742 C C . VAL A 1 92 ? 9.078 -5.661 -6.246 1.00 86.38 92 VAL A C 1
ATOM 744 O O . VAL A 1 92 ? 9.634 -4.582 -6.442 1.00 86.38 92 VAL A O 1
ATOM 747 N N . ASP A 1 93 ? 9.760 -6.782 -6.007 1.00 85.00 93 ASP A N 1
ATOM 748 C CA . ASP A 1 93 ? 11.220 -6.815 -5.839 1.00 85.00 93 ASP A CA 1
ATOM 749 C C . ASP A 1 93 ? 11.960 -6.380 -7.118 1.00 85.00 93 ASP A C 1
ATOM 751 O O . ASP A 1 93 ? 13.012 -5.744 -7.053 1.00 85.00 93 ASP A O 1
ATOM 755 N N . GLY A 1 94 ? 11.391 -6.660 -8.295 1.00 84.69 94 GLY A N 1
ATOM 756 C CA . GLY A 1 94 ? 11.906 -6.163 -9.571 1.00 84.69 94 GLY A CA 1
ATOM 757 C C . GLY A 1 94 ? 11.770 -4.644 -9.683 1.00 84.69 94 GLY A C 1
ATOM 758 O O . GLY A 1 94 ? 12.681 -3.964 -10.151 1.00 84.69 94 GLY A O 1
ATOM 759 N N . VAL A 1 95 ? 10.666 -4.076 -9.190 1.00 82.44 95 VAL A N 1
ATOM 760 C CA . VAL A 1 95 ? 10.522 -2.616 -9.128 1.00 82.44 95 VAL A CA 1
ATOM 761 C C . VAL A 1 95 ? 11.539 -2.010 -8.162 1.00 82.44 95 VAL A C 1
ATOM 763 O O . VAL A 1 95 ? 12.128 -0.983 -8.481 1.00 82.44 95 VAL A O 1
ATOM 766 N N . GLU A 1 96 ? 11.790 -2.630 -7.007 1.00 79.75 96 GLU A N 1
ATOM 767 C CA . GLU A 1 96 ? 12.812 -2.155 -6.064 1.00 79.75 96 GLU A CA 1
ATOM 768 C C . GLU A 1 96 ? 14.225 -2.176 -6.670 1.00 79.75 96 GLU A C 1
ATOM 770 O O . GLU A 1 96 ? 14.974 -1.218 -6.480 1.00 79.75 96 GLU A O 1
ATOM 775 N N . GLN A 1 97 ? 14.566 -3.202 -7.459 1.00 80.81 97 GLN A N 1
ATOM 776 C CA . GLN A 1 97 ? 15.833 -3.267 -8.202 1.00 80.81 97 GLN A CA 1
ATOM 777 C C . GLN A 1 97 ? 15.970 -2.116 -9.213 1.00 80.81 97 GLN A C 1
ATOM 779 O O . GLN A 1 97 ? 17.033 -1.502 -9.305 1.00 80.81 97 GLN A O 1
ATOM 784 N N . ILE A 1 98 ? 14.890 -1.774 -9.924 1.00 77.38 98 ILE A N 1
ATOM 785 C CA . ILE A 1 98 ? 14.874 -0.649 -10.872 1.00 77.38 98 ILE A CA 1
ATOM 786 C C . ILE A 1 98 ? 14.991 0.694 -10.141 1.00 77.38 98 ILE A C 1
ATOM 788 O O . ILE A 1 98 ? 15.811 1.522 -10.524 1.00 77.38 98 ILE A O 1
ATOM 792 N N . LEU A 1 99 ? 14.211 0.910 -9.075 1.00 71.62 99 LEU A N 1
ATOM 793 C CA . LEU A 1 99 ? 14.223 2.166 -8.311 1.00 71.62 99 LEU A CA 1
ATOM 794 C C . LEU A 1 99 ? 15.552 2.393 -7.580 1.00 71.62 99 LEU A C 1
ATOM 796 O O . LEU A 1 99 ? 16.015 3.528 -7.474 1.00 71.62 99 LEU A O 1
ATOM 800 N N . GLY A 1 100 ? 16.185 1.323 -7.092 1.00 59.31 100 GLY A N 1
ATOM 801 C CA . GLY A 1 100 ? 17.517 1.377 -6.489 1.00 59.31 100 GLY A CA 1
ATOM 802 C C . GLY A 1 100 ? 18.613 1.807 -7.472 1.00 59.31 100 GLY A C 1
ATOM 803 O O . GLY A 1 100 ? 19.640 2.325 -7.038 1.00 59.31 100 GLY A O 1
ATOM 804 N N . ALA A 1 101 ? 18.380 1.647 -8.780 1.00 51.84 101 ALA A N 1
ATOM 805 C CA . ALA A 1 101 ? 19.270 2.099 -9.848 1.00 51.84 101 ALA A CA 1
ATOM 806 C C . ALA A 1 101 ? 19.027 3.564 -10.281 1.00 51.84 101 ALA A C 1
ATOM 808 O O . ALA A 1 101 ? 19.778 4.087 -11.103 1.00 51.84 101 ALA A O 1
ATOM 809 N N . GLY A 1 102 ? 18.013 4.236 -9.719 1.00 52.22 102 GLY A N 1
ATOM 810 C CA . GLY A 1 102 ? 17.622 5.615 -10.026 1.00 52.22 102 GLY A CA 1
ATOM 811 C C . GLY A 1 102 ? 16.108 5.757 -10.226 1.00 52.22 102 GLY A C 1
ATOM 812 O O . GLY A 1 102 ? 15.424 4.798 -10.576 1.00 52.22 102 GLY A O 1
ATOM 813 N N . SER A 1 103 ? 15.559 6.955 -10.005 1.00 51.59 103 SER A N 1
ATOM 814 C CA . SER A 1 103 ? 14.130 7.209 -10.233 1.00 51.59 103 SER A CA 1
ATOM 815 C C . SER A 1 103 ? 13.809 7.175 -11.737 1.00 51.59 103 SER A C 1
ATOM 817 O O . SER A 1 103 ? 14.411 7.947 -12.484 1.00 51.59 103 SER A O 1
ATOM 819 N N . PRO A 1 104 ? 12.876 6.328 -12.209 1.00 49.25 104 PRO A N 1
ATOM 820 C CA . PRO A 1 104 ? 12.542 6.235 -13.624 1.00 49.25 104 PRO A CA 1
ATOM 821 C C . PRO A 1 104 ? 11.787 7.492 -14.095 1.00 49.25 104 PRO A C 1
ATOM 823 O O . PRO A 1 104 ? 10.778 7.863 -13.479 1.00 49.25 104 PRO A O 1
ATOM 826 N N . PRO A 1 105 ? 12.201 8.139 -15.201 1.00 40.53 105 PRO A N 1
ATOM 827 C CA . PRO A 1 105 ? 11.326 9.051 -15.926 1.00 40.53 105 PRO A CA 1
ATOM 828 C C . PRO A 1 105 ? 10.127 8.233 -16.449 1.00 40.53 105 PRO A C 1
ATOM 830 O O . PRO A 1 105 ? 10.296 7.114 -16.927 1.00 40.53 105 PRO A O 1
ATOM 833 N N . GLY A 1 106 ? 8.896 8.719 -16.240 1.00 46.59 106 GLY A N 1
ATOM 834 C CA . GLY A 1 106 ? 7.652 7.966 -16.506 1.00 46.59 106 GLY A CA 1
ATOM 835 C C . GLY A 1 106 ? 6.993 7.298 -15.281 1.00 46.59 106 GLY A C 1
ATOM 836 O O . GLY A 1 106 ? 5.979 6.615 -15.431 1.00 46.59 106 GLY A O 1
ATOM 837 N N . GLY A 1 107 ? 7.521 7.546 -14.073 1.00 51.16 107 GLY A N 1
ATOM 838 C CA . GLY A 1 107 ? 7.273 6.869 -12.784 1.00 51.16 107 GLY A CA 1
ATOM 839 C C . GLY A 1 107 ? 5.851 6.472 -12.338 1.00 51.16 107 GLY A C 1
ATOM 840 O O . GLY A 1 107 ? 5.726 5.607 -11.477 1.00 51.16 107 GLY A O 1
ATOM 841 N N . SER A 1 108 ? 4.756 6.955 -12.929 1.00 57.75 108 SER A N 1
ATOM 842 C CA . SER A 1 108 ? 3.419 6.791 -12.318 1.00 57.75 108 SER A CA 1
ATOM 843 C C . SER A 1 108 ? 2.811 5.374 -12.345 1.00 57.75 108 SER A C 1
ATOM 845 O O . SER A 1 108 ? 1.894 5.090 -11.565 1.00 57.75 108 SER A O 1
ATOM 847 N N . CYS A 1 109 ? 3.265 4.489 -13.243 1.00 61.16 109 CYS A N 1
ATOM 848 C CA . CYS A 1 109 ? 2.711 3.133 -13.389 1.00 61.16 109 CYS A CA 1
ATOM 849 C C . CYS A 1 109 ? 3.473 2.104 -12.542 1.00 61.16 109 CYS A C 1
ATOM 851 O O . CYS A 1 109 ? 2.849 1.302 -11.850 1.00 61.16 109 CYS A O 1
ATOM 853 N N . LEU A 1 110 ? 4.809 2.182 -12.512 1.00 67.25 110 LEU A N 1
ATOM 854 C CA . LEU A 1 110 ? 5.658 1.341 -11.652 1.00 67.25 110 LEU A CA 1
ATOM 855 C C . LEU A 1 110 ? 5.518 1.700 -10.169 1.00 67.25 110 LEU A C 1
ATOM 857 O O . LEU A 1 110 ? 5.628 0.836 -9.293 1.00 67.25 110 LEU A O 1
ATOM 861 N N . GLU A 1 111 ? 5.210 2.966 -9.882 1.00 64.25 111 GLU A N 1
ATOM 862 C CA . GLU A 1 111 ? 4.864 3.419 -8.541 1.00 64.25 111 GLU A CA 1
ATOM 863 C C . GLU A 1 111 ? 3.667 2.653 -7.973 1.00 64.25 111 GLU A C 1
ATOM 865 O O . GLU A 1 111 ? 3.644 2.469 -6.770 1.00 64.25 111 GLU A O 1
ATOM 870 N N . LYS A 1 112 ? 2.742 2.123 -8.788 1.00 73.38 112 LYS A N 1
ATOM 871 C CA . LYS A 1 112 ? 1.496 1.468 -8.336 1.00 73.38 112 LYS A CA 1
ATOM 872 C C . LYS A 1 112 ? 1.574 -0.052 -8.177 1.00 73.38 112 LYS A C 1
ATOM 874 O O . LYS A 1 112 ? 0.555 -0.675 -7.881 1.00 73.38 112 LYS A O 1
ATOM 879 N N . VAL A 1 113 ? 2.742 -0.653 -8.391 1.00 82.19 113 VAL A N 1
ATOM 880 C CA . VAL A 1 113 ? 2.929 -2.103 -8.253 1.00 82.19 113 VAL A CA 1
ATOM 881 C C . VAL A 1 113 ? 2.900 -2.491 -6.773 1.00 82.19 113 VAL A C 1
ATOM 883 O O . VAL A 1 113 ? 3.605 -1.900 -5.956 1.00 82.19 113 VAL A O 1
ATOM 886 N N . TYR A 1 114 ? 2.089 -3.493 -6.441 1.00 87.62 114 TYR A N 1
ATOM 887 C CA . TYR A 1 114 ? 1.943 -4.083 -5.109 1.00 87.62 114 TYR A CA 1
ATOM 888 C C . TYR A 1 114 ? 1.999 -5.610 -5.205 1.00 87.62 114 TYR A C 1
ATOM 890 O O . TYR A 1 114 ? 1.884 -6.161 -6.300 1.00 87.62 114 TYR A O 1
ATOM 898 N N . TYR A 1 115 ? 2.157 -6.300 -4.072 1.00 90.88 115 TYR A N 1
ATOM 899 C CA . TYR A 1 115 ? 2.310 -7.755 -4.085 1.00 90.88 115 TYR A CA 1
ATOM 900 C C . TYR A 1 115 ? 1.028 -8.444 -4.551 1.00 90.88 115 TYR A C 1
ATOM 902 O O . TYR A 1 115 ? -0.045 -8.249 -3.968 1.00 90.88 115 TYR A O 1
ATOM 910 N N . ARG A 1 116 ? 1.146 -9.310 -5.553 1.00 90.69 116 ARG A N 1
ATOM 911 C CA . ARG A 1 116 ? 0.102 -10.274 -5.905 1.00 90.69 116 ARG A CA 1
ATOM 912 C C . ARG A 1 116 ? 0.032 -11.384 -4.854 1.00 90.69 116 ARG A C 1
ATOM 914 O O . ARG A 1 116 ? 0.921 -11.554 -4.022 1.00 90.69 116 ARG A O 1
ATOM 921 N N . VAL A 1 117 ? -1.069 -12.132 -4.873 1.00 91.56 117 VAL A N 1
ATOM 922 C CA . VAL A 1 117 ? -1.356 -13.202 -3.900 1.00 91.56 117 VAL A CA 1
ATOM 923 C C . VAL A 1 117 ? -0.242 -14.247 -3.850 1.00 91.56 117 VAL A C 1
ATOM 925 O O . VAL A 1 117 ? 0.223 -14.616 -2.778 1.00 91.56 117 VAL A O 1
ATOM 928 N N . ASP A 1 118 ? 0.148 -14.749 -5.014 1.00 90.06 118 ASP A N 1
ATOM 929 C CA . ASP A 1 118 ? 1.178 -15.765 -5.196 1.00 90.06 118 ASP A CA 1
ATOM 930 C C . ASP A 1 118 ? 2.557 -15.252 -4.775 1.00 90.06 118 ASP A C 1
ATOM 932 O O . ASP A 1 118 ? 3.268 -15.948 -4.053 1.00 90.06 118 ASP A O 1
ATOM 936 N N . GLU A 1 119 ? 2.886 -14.010 -5.132 1.00 90.25 119 GLU A N 1
ATOM 937 C CA . GLU A 1 119 ? 4.141 -13.363 -4.741 1.00 90.25 119 GLU A CA 1
ATOM 938 C C . GLU A 1 119 ? 4.256 -13.217 -3.229 1.00 90.25 119 GLU A C 1
ATOM 940 O O . GLU A 1 119 ? 5.248 -13.642 -2.643 1.00 90.25 119 GLU A O 1
ATOM 945 N N . PHE A 1 120 ? 3.228 -12.651 -2.588 1.00 93.06 120 PHE A N 1
ATOM 946 C CA . PHE A 1 120 ? 3.224 -12.445 -1.146 1.00 93.06 120 PHE A CA 1
ATOM 947 C C . PHE A 1 120 ? 3.346 -13.773 -0.400 1.00 93.06 120 PHE A C 1
ATOM 949 O O . PHE A 1 120 ? 4.178 -13.916 0.494 1.00 93.06 120 PHE A O 1
ATOM 956 N N . ASN A 1 121 ? 2.558 -14.772 -0.804 1.00 92.56 121 ASN A N 1
ATOM 957 C CA . ASN A 1 121 ? 2.553 -16.074 -0.149 1.00 92.56 121 ASN A CA 1
ATOM 958 C C . ASN A 1 121 ? 3.872 -16.837 -0.341 1.00 92.56 121 ASN A C 1
ATOM 960 O O . ASN A 1 121 ? 4.181 -17.711 0.473 1.00 92.56 121 ASN A O 1
ATOM 964 N N . ALA A 1 122 ? 4.643 -16.540 -1.389 1.00 90.81 122 ALA A N 1
ATOM 965 C CA . ALA A 1 122 ? 5.955 -17.134 -1.626 1.00 90.81 122 ALA A CA 1
ATOM 966 C C . ALA A 1 122 ? 7.070 -16.507 -0.770 1.00 90.81 122 ALA A C 1
ATOM 968 O O . ALA A 1 122 ? 8.139 -17.108 -0.644 1.00 90.81 122 ALA A O 1
ATOM 969 N N . LEU A 1 123 ? 6.838 -15.343 -0.151 1.00 90.75 123 LEU A N 1
ATOM 970 C CA . LEU A 1 123 ? 7.864 -14.666 0.638 1.00 90.75 123 LEU A CA 1
ATOM 971 C C . LEU A 1 123 ? 8.303 -15.513 1.846 1.00 90.75 123 LEU A C 1
ATOM 973 O O . LEU A 1 123 ? 7.463 -16.036 2.589 1.00 90.75 123 LEU A O 1
ATOM 977 N N . PRO A 1 124 ? 9.619 -15.630 2.107 1.00 91.12 124 PRO A N 1
ATOM 978 C CA . PRO A 1 124 ? 10.102 -16.264 3.323 1.00 91.12 124 PRO A CA 1
ATOM 979 C C . PRO A 1 124 ? 9.796 -15.388 4.542 1.00 91.12 124 PRO A C 1
ATOM 981 O O . PRO A 1 124 ? 9.755 -14.162 4.457 1.00 91.12 124 PRO A O 1
ATOM 984 N N . THR A 1 125 ? 9.662 -15.996 5.722 1.00 89.00 125 THR A N 1
ATOM 985 C CA . THR A 1 125 ? 9.397 -15.256 6.971 1.00 89.00 125 THR A CA 1
ATOM 986 C C . THR A 1 125 ? 10.470 -14.207 7.286 1.00 89.00 125 THR A C 1
ATOM 988 O O . THR A 1 125 ? 10.176 -13.181 7.892 1.00 89.00 125 THR A O 1
ATOM 991 N N . SER A 1 126 ? 11.712 -14.427 6.848 1.00 90.38 126 SER A N 1
ATOM 992 C CA . SER A 1 126 ? 12.822 -13.479 6.996 1.00 90.38 126 SER A CA 1
ATOM 993 C C . SER A 1 126 ? 12.781 -12.300 6.015 1.00 90.38 126 SER A C 1
ATOM 995 O O . SER A 1 126 ? 13.613 -11.404 6.136 1.00 90.38 126 SER A O 1
ATOM 997 N N . HIS A 1 127 ? 11.858 -12.281 5.044 1.00 91.56 127 HIS A N 1
ATOM 998 C CA . HIS A 1 127 ? 11.755 -11.194 4.073 1.00 91.56 127 HIS A CA 1
ATOM 999 C C . HIS A 1 127 ? 11.405 -9.869 4.760 1.00 91.56 127 HIS A C 1
ATOM 1001 O O . HIS A 1 127 ? 10.556 -9.829 5.653 1.00 91.56 127 HIS A O 1
ATOM 1007 N N . SER A 1 128 ? 12.011 -8.766 4.317 1.00 89.56 128 SER A N 1
ATOM 1008 C CA . SER A 1 128 ? 11.805 -7.429 4.896 1.00 89.56 128 SER A CA 1
ATOM 1009 C C . SER A 1 128 ? 10.329 -7.014 4.880 1.00 89.56 128 SER A C 1
ATOM 1011 O O . SER A 1 128 ? 9.813 -6.523 5.884 1.00 89.56 128 SER A O 1
ATOM 1013 N N . THR A 1 129 ? 9.623 -7.292 3.781 1.00 90.69 129 THR A N 1
ATOM 1014 C CA . THR A 1 129 ? 8.173 -7.083 3.647 1.00 90.69 129 THR A CA 1
ATOM 1015 C C . THR A 1 129 ? 7.385 -7.841 4.706 1.00 90.69 129 THR A C 1
ATOM 1017 O O . THR A 1 129 ? 6.507 -7.265 5.343 1.00 90.69 129 THR A O 1
ATOM 1020 N N . VAL A 1 130 ? 7.713 -9.114 4.947 1.00 93.25 130 VAL A N 1
ATOM 1021 C CA . VAL A 1 130 ? 7.024 -9.930 5.955 1.00 93.25 130 VAL A CA 1
ATOM 1022 C C . VAL A 1 130 ? 7.261 -9.367 7.357 1.00 93.25 130 VAL A C 1
ATOM 1024 O O . VAL A 1 130 ? 6.314 -9.216 8.128 1.00 93.25 130 VAL A O 1
ATOM 1027 N N . GLN A 1 131 ? 8.497 -8.973 7.672 1.00 93.00 131 GLN A N 1
ATOM 1028 C CA . GLN A 1 131 ? 8.814 -8.312 8.943 1.00 93.00 131 GLN A CA 1
ATOM 1029 C C . GLN A 1 131 ? 8.026 -7.007 9.121 1.00 93.00 131 GLN A C 1
ATOM 1031 O O . GLN A 1 131 ? 7.537 -6.716 10.214 1.00 93.00 131 GLN A O 1
ATOM 1036 N N . ASN A 1 132 ? 7.843 -6.245 8.042 1.00 92.19 132 ASN A N 1
ATOM 1037 C CA . ASN A 1 132 ? 7.063 -5.016 8.077 1.00 92.19 132 ASN A CA 1
ATOM 1038 C C . ASN A 1 132 ? 5.560 -5.291 8.256 1.00 92.19 132 ASN A C 1
ATOM 1040 O O . ASN A 1 132 ? 4.916 -4.634 9.067 1.00 92.19 132 ASN A O 1
ATOM 1044 N N . VAL A 1 133 ? 5.004 -6.311 7.594 1.00 95.00 133 VAL A N 1
ATOM 1045 C CA . VAL A 1 133 ? 3.615 -6.762 7.812 1.00 95.00 133 VAL A CA 1
ATOM 1046 C C . VAL A 1 133 ? 3.377 -7.145 9.272 1.00 95.00 133 VAL A C 1
ATOM 1048 O O . VAL A 1 133 ? 2.365 -6.751 9.848 1.00 95.00 133 VAL A O 1
ATOM 1051 N N . ILE A 1 134 ? 4.323 -7.851 9.897 1.00 95.25 134 ILE A N 1
ATOM 1052 C CA . ILE A 1 134 ? 4.264 -8.196 11.324 1.00 95.25 134 ILE A CA 1
ATOM 1053 C C . ILE A 1 134 ? 4.259 -6.928 12.193 1.00 95.25 134 ILE A C 1
ATOM 1055 O O . ILE A 1 134 ? 3.470 -6.835 13.135 1.00 95.25 134 ILE A O 1
ATOM 1059 N N . ALA A 1 135 ? 5.098 -5.936 11.878 1.00 95.44 135 ALA A N 1
ATOM 1060 C CA . ALA A 1 135 ? 5.129 -4.660 12.596 1.00 95.44 135 ALA A CA 1
ATOM 1061 C C . ALA A 1 135 ? 3.808 -3.881 12.458 1.00 95.44 135 ALA A C 1
ATOM 1063 O O . ALA A 1 135 ? 3.263 -3.402 13.454 1.00 95.44 135 ALA A O 1
ATOM 1064 N N . LEU A 1 136 ? 3.237 -3.832 11.251 1.00 96.56 136 LEU A N 1
ATOM 1065 C CA . LEU A 1 136 ? 1.942 -3.201 10.991 1.00 96.56 136 LEU A CA 1
ATOM 1066 C C . LEU A 1 136 ? 0.788 -3.909 11.703 1.00 96.56 136 LEU A C 1
ATOM 1068 O O . LEU A 1 136 ? -0.067 -3.248 12.289 1.00 96.56 136 LEU A O 1
ATOM 1072 N N . ALA A 1 137 ? 0.768 -5.242 11.694 1.00 96.81 137 ALA A N 1
ATOM 1073 C CA . ALA A 1 137 ? -0.229 -6.020 12.421 1.00 96.81 137 ALA A CA 1
ATOM 1074 C C . ALA A 1 137 ? -0.128 -5.791 13.935 1.00 96.81 137 ALA A C 1
ATOM 1076 O O . ALA A 1 137 ? -1.150 -5.624 14.595 1.00 96.81 137 ALA A O 1
ATOM 1077 N N . ARG A 1 138 ? 1.093 -5.696 14.481 1.00 96.75 138 ARG A N 1
ATOM 1078 C CA . ARG A 1 138 ? 1.312 -5.334 15.888 1.00 96.75 138 ARG A CA 1
ATOM 1079 C C . ARG A 1 138 ? 0.780 -3.938 16.205 1.00 96.75 138 ARG A C 1
ATOM 1081 O O . ARG A 1 138 ? 0.066 -3.784 17.188 1.00 96.75 138 ARG A O 1
ATOM 1088 N N . ALA A 1 139 ? 1.051 -2.950 15.354 1.00 97.44 139 ALA A N 1
ATOM 1089 C CA . ALA A 1 139 ? 0.521 -1.598 15.524 1.00 97.44 139 ALA A CA 1
ATOM 1090 C C . ALA A 1 139 ? -1.020 -1.560 15.490 1.00 97.44 139 ALA A C 1
ATOM 1092 O O . ALA A 1 139 ? -1.630 -0.861 16.295 1.00 97.44 139 ALA A O 1
ATOM 1093 N N . LEU A 1 140 ? -1.661 -2.331 14.600 1.00 97.75 140 LEU A N 1
ATOM 1094 C CA . LEU A 1 140 ? -3.125 -2.470 14.559 1.00 97.75 140 LEU A CA 1
ATOM 1095 C C . LEU A 1 140 ? -3.670 -3.154 15.818 1.00 97.75 140 LEU A C 1
ATOM 1097 O O . LEU A 1 140 ? -4.666 -2.701 16.379 1.00 97.75 140 LEU A O 1
ATOM 1101 N N . HIS A 1 141 ? -3.003 -4.210 16.283 1.00 95.38 141 HIS A N 1
ATOM 1102 C CA . HIS A 1 141 ? -3.362 -4.905 17.515 1.00 95.38 141 HIS A CA 1
ATOM 1103 C C . HIS A 1 141 ? -3.262 -3.970 18.730 1.00 95.38 141 HIS A C 1
ATOM 1105 O O . HIS A 1 141 ? -4.200 -3.877 19.512 1.00 95.38 141 HIS A O 1
ATOM 1111 N N . GLU A 1 142 ? -2.169 -3.218 18.873 1.00 96.38 142 GLU A N 1
ATOM 1112 C CA . GLU A 1 142 ? -1.995 -2.222 19.942 1.00 96.38 142 GLU A CA 1
ATOM 1113 C C . GLU A 1 142 ? -2.982 -1.046 19.836 1.00 96.38 142 GLU A C 1
ATOM 1115 O O . GLU A 1 142 ? -3.381 -0.470 20.847 1.00 96.38 142 GLU A O 1
ATOM 1120 N N . ALA A 1 143 ? -3.417 -0.694 18.623 1.00 97.19 143 ALA A N 1
ATOM 1121 C CA . ALA A 1 143 ? -4.467 0.302 18.400 1.00 97.19 143 ALA A CA 1
ATOM 1122 C C . ALA A 1 143 ? -5.886 -0.216 18.721 1.00 97.19 143 ALA A C 1
AT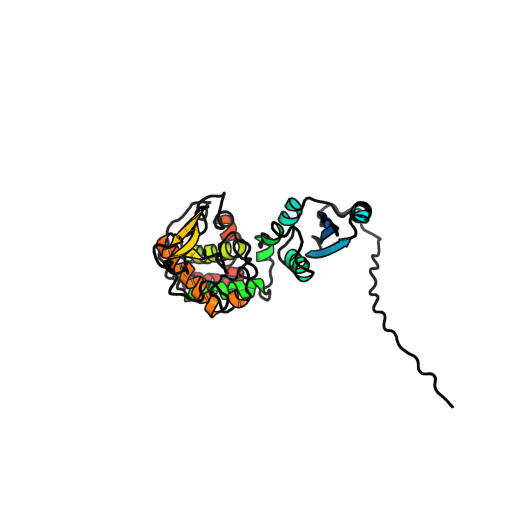OM 1124 O O . ALA A 1 143 ? -6.847 0.566 18.714 1.00 97.19 143 ALA A O 1
ATOM 1125 N N . GLY A 1 144 ? -6.013 -1.509 19.020 1.00 95.75 144 GLY A N 1
ATOM 1126 C CA . GLY A 1 144 ? -7.241 -2.154 19.456 1.00 95.75 144 GLY A CA 1
ATOM 1127 C C . GLY A 1 144 ? -8.132 -2.649 18.316 1.00 95.75 144 GLY A C 1
ATOM 1128 O O . GLY A 1 144 ? -9.354 -2.528 18.401 1.00 95.75 144 GLY A O 1
ATOM 1129 N N . VAL A 1 145 ? -7.545 -3.122 17.206 1.00 95.62 145 VAL A N 1
ATOM 1130 C CA . VAL A 1 145 ? -8.303 -3.628 16.042 1.00 95.62 145 VAL A CA 1
ATOM 1131 C C . VAL A 1 145 ? -9.153 -4.857 16.385 1.00 95.62 145 VAL A C 1
ATOM 1133 O O . VAL A 1 145 ? -10.222 -5.047 15.806 1.00 95.62 145 VAL A O 1
ATOM 1136 N N . CYS A 1 146 ? -8.707 -5.671 17.343 1.00 92.81 146 CYS A N 1
ATOM 1137 C CA . CYS A 1 146 ? -9.374 -6.913 17.723 1.00 92.81 146 CYS A CA 1
ATOM 1138 C C . CYS A 1 146 ? -10.574 -6.687 18.653 1.00 92.81 146 CYS A C 1
ATOM 1140 O O . CYS A 1 146 ? -11.453 -7.540 18.746 1.00 92.81 146 CYS A O 1
ATOM 1142 N N . GLU A 1 147 ? -10.629 -5.528 19.306 1.00 91.50 147 GLU A N 1
ATOM 1143 C CA . GLU A 1 147 ? -11.699 -5.085 20.198 1.00 91.50 147 GLU A CA 1
ATOM 1144 C C . GLU A 1 147 ? -12.704 -4.158 19.494 1.00 91.50 147 GLU A C 1
ATOM 1146 O O . GLU A 1 147 ? -13.584 -3.587 20.138 1.00 91.50 147 GLU A O 1
ATOM 1151 N N . LEU A 1 148 ? -12.575 -3.960 18.178 1.00 89.56 148 LEU A N 1
ATOM 1152 C CA . LEU A 1 148 ? -13.503 -3.133 17.418 1.00 89.56 148 LEU A CA 1
ATOM 1153 C C . LEU A 1 148 ? -14.865 -3.800 17.237 1.00 89.56 148 LEU A C 1
ATOM 1155 O O . LEU A 1 148 ? -14.966 -4.966 16.853 1.00 89.56 148 LEU A O 1
ATOM 1159 N N . ASP A 1 149 ? -15.916 -2.987 17.349 1.00 92.50 149 ASP A N 1
ATOM 1160 C CA . ASP A 1 149 ? -17.239 -3.357 16.862 1.00 92.50 149 ASP A CA 1
ATOM 1161 C C . ASP A 1 149 ? -17.188 -3.587 15.346 1.00 92.50 149 ASP A C 1
ATOM 1163 O O . ASP A 1 149 ? -16.851 -2.698 14.550 1.00 92.50 149 ASP A O 1
ATOM 1167 N N . VAL A 1 150 ? -17.527 -4.805 14.930 1.00 93.44 150 VAL A N 1
ATOM 1168 C CA . VAL A 1 150 ? -17.518 -5.186 13.520 1.00 93.44 150 VAL A CA 1
ATOM 1169 C C . VAL A 1 150 ? -18.680 -4.509 12.800 1.00 93.44 150 VAL A C 1
ATOM 1171 O O . VAL A 1 150 ? -19.850 -4.731 13.111 1.00 93.44 150 VAL A O 1
ATOM 1174 N N . LYS A 1 151 ? -18.359 -3.712 11.779 1.00 92.44 151 LYS A N 1
ATOM 1175 C CA . LYS A 1 151 ? -19.341 -3.129 10.870 1.00 92.44 151 LYS A CA 1
ATOM 1176 C C . LYS A 1 151 ? -19.483 -4.052 9.669 1.00 92.44 151 LYS A C 1
ATOM 1178 O O . LYS A 1 151 ? -18.555 -4.167 8.873 1.00 92.44 151 LYS A O 1
ATOM 1183 N N . GLY A 1 152 ? -20.650 -4.676 9.519 1.00 88.88 152 GLY A N 1
ATOM 1184 C CA . GLY A 1 152 ? -20.963 -5.477 8.336 1.00 88.88 152 GLY A CA 1
ATOM 1185 C C . GLY A 1 152 ? -20.893 -4.622 7.069 1.00 88.88 152 GLY A C 1
ATOM 1186 O O . GLY A 1 152 ? -21.709 -3.720 6.878 1.00 88.88 152 GLY A O 1
ATOM 1187 N N . GLN A 1 153 ? -19.899 -4.875 6.215 1.00 91.06 153 GLN A N 1
ATOM 1188 C CA . GLN A 1 153 ? -19.659 -4.116 4.984 1.00 91.06 153 GLN A CA 1
ATOM 1189 C C . GLN A 1 153 ? -19.363 -5.063 3.821 1.00 91.06 153 GLN A C 1
ATOM 1191 O O . GLN A 1 153 ? -18.546 -5.971 3.954 1.00 91.06 153 GLN A O 1
ATOM 1196 N N . SER A 1 154 ? -20.024 -4.843 2.681 1.00 91.94 154 SER A N 1
ATOM 1197 C CA . SER A 1 154 ? -19.979 -5.740 1.513 1.00 91.94 154 SER A CA 1
ATOM 1198 C C . SER A 1 154 ? -19.738 -5.037 0.172 1.00 91.94 154 SER A C 1
ATOM 1200 O O . SER A 1 154 ? -19.639 -5.704 -0.858 1.00 91.94 154 SER A O 1
ATOM 1202 N N . PHE A 1 155 ? -19.610 -3.705 0.150 1.00 91.06 155 PHE A N 1
ATOM 1203 C CA . PHE A 1 155 ? -19.244 -2.982 -1.074 1.00 91.06 155 PHE A CA 1
ATOM 1204 C C . PHE A 1 155 ? -17.911 -3.508 -1.625 1.00 91.06 155 PHE A C 1
ATOM 1206 O O . PHE A 1 155 ? -17.064 -3.958 -0.859 1.00 91.06 155 PHE A O 1
ATOM 1213 N N . ASN A 1 156 ? -17.732 -3.503 -2.948 1.00 87.31 156 ASN A N 1
ATOM 1214 C CA . ASN A 1 156 ? -16.566 -4.104 -3.619 1.00 87.31 156 ASN A CA 1
ATOM 1215 C C . ASN A 1 156 ? -16.284 -5.575 -3.216 1.00 87.31 156 ASN A C 1
ATOM 1217 O O . ASN A 1 156 ? -15.163 -6.058 -3.356 1.00 87.31 156 ASN A O 1
ATOM 1221 N N . GLY A 1 157 ? -17.279 -6.296 -2.682 1.00 90.75 157 GLY A N 1
ATOM 1222 C CA . GLY A 1 157 ? -17.125 -7.683 -2.242 1.00 90.75 157 GLY A CA 1
ATOM 1223 C C . GLY A 1 157 ? -16.191 -7.869 -1.041 1.00 90.75 157 GLY A C 1
ATOM 1224 O O . GLY A 1 157 ? -15.641 -8.959 -0.881 1.00 90.75 157 GLY A O 1
ATOM 1225 N N . ILE A 1 158 ? -15.975 -6.838 -0.210 1.00 94.19 158 ILE A N 1
ATOM 1226 C CA . ILE A 1 158 ? -15.056 -6.937 0.940 1.00 94.19 158 ILE A CA 1
ATOM 1227 C C . ILE A 1 158 ? -15.579 -7.850 2.061 1.00 94.19 158 ILE A C 1
ATOM 1229 O O . ILE A 1 158 ? -14.774 -8.440 2.762 1.00 94.19 158 ILE A O 1
ATOM 1233 N N . ASN A 1 159 ? -16.896 -8.004 2.224 1.00 93.69 159 ASN A N 1
ATOM 1234 C CA . ASN A 1 159 ? -17.564 -8.924 3.165 1.00 93.69 159 ASN A CA 1
ATOM 1235 C C . ASN A 1 159 ? -16.877 -9.054 4.543 1.00 93.69 159 ASN A C 1
ATOM 1237 O O . ASN A 1 159 ? -16.250 -10.070 4.848 1.00 93.69 159 ASN A O 1
ATOM 1241 N N . ILE A 1 160 ? -16.982 -8.011 5.367 1.00 95.19 160 ILE A N 1
ATOM 1242 C CA . ILE A 1 160 ? -16.423 -7.972 6.727 1.00 95.19 160 ILE A CA 1
ATOM 1243 C C . ILE A 1 160 ? -17.423 -8.561 7.722 1.00 95.19 160 ILE A C 1
ATOM 1245 O O . ILE A 1 160 ? -18.561 -8.093 7.793 1.00 95.19 160 ILE A O 1
ATOM 1249 N N . SER A 1 161 ? -16.997 -9.563 8.494 1.00 93.19 161 SER A N 1
ATOM 1250 C CA . SER A 1 161 ? -17.868 -10.289 9.431 1.00 93.19 161 SER A CA 1
ATOM 1251 C C . SER A 1 161 ? -17.251 -10.566 10.804 1.00 93.19 161 SER A C 1
ATOM 1253 O O . SER A 1 161 ? -17.969 -10.908 11.741 1.00 93.19 161 SER A O 1
ATOM 1255 N N . SER A 1 162 ? -15.942 -10.376 10.955 1.00 92.19 162 SER A N 1
ATOM 1256 C CA . SER A 1 162 ? -15.206 -10.654 12.188 1.00 92.19 162 SER A CA 1
ATOM 1257 C C . SER A 1 162 ? -14.079 -9.639 12.422 1.00 92.19 162 SER A C 1
ATOM 1259 O O . SER A 1 162 ? -13.668 -8.958 11.480 1.00 92.19 162 SER A O 1
ATOM 1261 N N . PRO A 1 163 ? -13.528 -9.538 13.645 1.00 92.38 163 PRO A N 1
ATOM 1262 C CA . PRO A 1 163 ? -12.345 -8.711 13.894 1.00 92.38 163 PRO A CA 1
ATOM 1263 C C . PRO A 1 163 ? -11.114 -9.148 13.083 1.00 92.38 163 PRO A C 1
ATOM 1265 O O . PRO A 1 163 ? -10.311 -8.308 12.683 1.00 92.38 163 PRO A O 1
ATOM 1268 N N . ASP A 1 164 ? -10.983 -10.446 12.778 1.00 91.19 164 ASP A N 1
ATOM 1269 C CA . ASP A 1 164 ? -9.898 -10.953 11.924 1.00 91.19 164 ASP A CA 1
ATOM 1270 C C . ASP A 1 164 ? -10.053 -10.453 10.479 1.00 91.19 164 ASP A C 1
ATOM 1272 O O . ASP A 1 164 ? -9.079 -10.006 9.874 1.00 91.19 164 ASP A O 1
ATOM 1276 N N . ASP A 1 165 ? -11.292 -10.393 9.964 1.00 93.94 165 ASP A N 1
ATOM 1277 C CA . ASP A 1 165 ? -11.566 -9.760 8.668 1.00 93.94 165 ASP A CA 1
ATOM 1278 C C . ASP A 1 165 ? -11.147 -8.286 8.667 1.00 93.94 165 ASP A C 1
ATOM 1280 O O . ASP A 1 165 ? -10.596 -7.818 7.675 1.00 93.94 165 ASP A O 1
ATOM 1284 N N . VAL A 1 166 ? -11.386 -7.552 9.762 1.00 96.31 166 VAL A N 1
ATOM 1285 C CA . VAL A 1 166 ? -10.988 -6.139 9.885 1.00 96.31 166 VAL A CA 1
ATOM 1286 C C . VAL A 1 166 ? -9.465 -6.005 9.835 1.00 96.31 166 VAL A C 1
ATOM 1288 O O . VAL A 1 166 ? -8.950 -5.210 9.046 1.00 96.31 166 VAL A O 1
ATOM 1291 N N . LEU A 1 167 ? -8.737 -6.803 10.624 1.00 96.25 167 LEU A N 1
ATOM 1292 C CA . LEU A 1 167 ? -7.272 -6.829 10.621 1.00 96.25 167 LEU A CA 1
ATOM 1293 C C . LEU A 1 167 ? -6.723 -7.131 9.221 1.00 96.25 167 LEU A C 1
ATOM 1295 O O . LEU A 1 167 ? -5.909 -6.374 8.689 1.00 96.25 167 LEU A O 1
ATOM 1299 N N . HIS A 1 168 ? -7.180 -8.216 8.598 1.00 95.81 168 HIS A N 1
ATOM 1300 C CA . HIS A 1 168 ? -6.686 -8.636 7.286 1.00 95.81 168 HIS A CA 1
ATOM 1301 C C . HIS A 1 168 ? -7.087 -7.659 6.179 1.00 95.81 168 HIS A C 1
ATOM 1303 O O . HIS A 1 168 ? -6.329 -7.470 5.229 1.00 95.81 168 HIS A O 1
ATOM 1309 N N . GLN A 1 169 ? -8.245 -7.002 6.293 1.00 97.06 169 GLN A N 1
ATOM 1310 C CA . GLN A 1 169 ? -8.647 -5.963 5.349 1.00 97.06 169 GLN A CA 1
ATOM 1311 C C . GLN A 1 169 ? -7.691 -4.771 5.427 1.00 97.06 169 GLN A C 1
ATOM 1313 O O . GLN A 1 169 ? -7.247 -4.293 4.386 1.00 97.06 169 GLN A O 1
ATOM 1318 N N . PHE A 1 170 ? -7.307 -4.332 6.630 1.00 97.75 170 PHE A N 1
ATOM 1319 C CA . PHE A 1 170 ? -6.303 -3.279 6.794 1.00 97.75 170 PHE A CA 1
ATOM 1320 C C . PHE A 1 170 ? -4.933 -3.671 6.241 1.00 97.75 170 PHE A C 1
ATOM 1322 O O . PHE A 1 170 ? -4.275 -2.843 5.612 1.00 97.75 170 PHE A O 1
ATOM 1329 N N . LEU A 1 171 ? -4.497 -4.918 6.424 1.00 97.12 171 LEU A N 1
ATOM 1330 C CA . LEU A 1 171 ? -3.243 -5.394 5.832 1.00 97.12 171 LEU A CA 1
ATOM 1331 C C . LEU A 1 171 ? -3.320 -5.437 4.299 1.00 97.12 171 LEU A C 1
ATOM 1333 O O . LEU A 1 171 ? -2.394 -4.982 3.632 1.00 97.12 171 LEU A O 1
ATOM 1337 N N . CYS A 1 172 ? -4.442 -5.878 3.726 1.00 96.56 172 CYS A N 1
ATOM 1338 C CA . CYS A 1 172 ? -4.650 -5.828 2.279 1.00 96.56 172 CYS A CA 1
ATOM 1339 C C . CYS A 1 172 ? -4.663 -4.386 1.740 1.00 96.56 172 CYS A C 1
ATOM 1341 O O . CYS A 1 172 ? -4.008 -4.089 0.738 1.00 96.56 172 CYS A O 1
ATOM 1343 N N . ILE A 1 173 ? -5.358 -3.468 2.423 1.00 95.75 173 ILE A N 1
ATOM 1344 C CA . ILE A 1 173 ? -5.318 -2.034 2.105 1.00 95.75 173 ILE A CA 1
ATOM 1345 C C . ILE A 1 173 ? -3.871 -1.552 2.143 1.00 95.75 173 ILE A C 1
ATOM 1347 O O . ILE A 1 173 ? -3.441 -0.855 1.235 1.00 95.75 173 ILE A O 1
ATOM 1351 N N . SER A 1 174 ? -3.090 -1.972 3.139 1.00 95.19 174 SER A N 1
ATOM 1352 C CA . SER A 1 174 ? -1.702 -1.542 3.251 1.00 95.19 174 SER A CA 1
ATOM 1353 C C . SER A 1 174 ? -0.822 -1.994 2.089 1.00 95.19 174 SER A C 1
ATOM 1355 O O . SER A 1 174 ? 0.030 -1.228 1.639 1.00 95.19 174 SER A O 1
ATOM 1357 N N . ASN A 1 175 ? -1.070 -3.183 1.537 1.00 94.06 175 ASN A N 1
ATOM 1358 C CA . ASN A 1 175 ? -0.410 -3.642 0.317 1.00 94.06 175 ASN A CA 1
ATOM 1359 C C . ASN A 1 175 ? -0.655 -2.679 -0.859 1.00 94.06 175 ASN A C 1
ATOM 1361 O O . ASN A 1 175 ? 0.282 -2.253 -1.523 1.00 94.06 175 ASN A O 1
ATOM 1365 N N . SER A 1 176 ? -1.912 -2.288 -1.082 1.00 90.06 176 SER A N 1
ATOM 1366 C CA . SER A 1 176 ? -2.309 -1.488 -2.251 1.00 90.06 176 SER A CA 1
ATOM 1367 C C . SER A 1 176 ? -2.232 0.033 -2.059 1.00 90.06 176 SER A C 1
ATOM 1369 O O . SER A 1 176 ? -2.191 0.761 -3.047 1.00 90.06 176 SER A O 1
ATOM 1371 N N . GLU A 1 177 ? -2.163 0.524 -0.819 1.00 89.50 177 GLU A N 1
ATOM 1372 C CA . GLU A 1 177 ? -1.866 1.927 -0.501 1.00 89.50 177 GLU A CA 1
ATOM 1373 C C . GLU A 1 177 ? -0.368 2.187 -0.437 1.00 89.50 177 GLU A C 1
ATOM 1375 O O . GLU A 1 177 ? 0.082 3.285 -0.778 1.00 89.50 177 GLU A O 1
ATOM 1380 N N . SER A 1 178 ? 0.413 1.217 0.052 1.00 88.44 178 SER A N 1
ATOM 1381 C CA . SER A 1 178 ? 1.804 1.502 0.380 1.00 88.44 178 SER A CA 1
ATOM 1382 C C . SER A 1 178 ? 2.805 0.344 0.323 1.00 88.44 178 SER A C 1
ATOM 1384 O O . SER A 1 178 ? 3.891 0.439 0.906 1.00 88.44 178 SER A O 1
ATOM 1386 N N . VAL A 1 179 ? 2.453 -0.772 -0.321 1.00 89.88 179 VAL A N 1
ATOM 1387 C CA . VAL A 1 179 ? 3.300 -1.977 -0.348 1.00 89.88 179 VAL A CA 1
ATOM 1388 C C . VAL A 1 179 ? 3.731 -2.345 1.080 1.00 89.88 179 VAL A C 1
ATOM 1390 O O . VAL A 1 179 ? 4.903 -2.505 1.411 1.00 89.88 179 VAL A O 1
ATOM 1393 N N . PHE A 1 180 ? 2.744 -2.373 1.978 1.00 91.44 180 PHE A N 1
ATOM 1394 C CA . PHE A 1 180 ? 2.935 -2.587 3.409 1.00 91.44 180 PHE A CA 1
ATOM 1395 C C . PHE A 1 180 ? 3.800 -1.523 4.098 1.00 91.44 180 PHE A C 1
ATOM 1397 O O . PHE A 1 180 ? 4.517 -1.835 5.035 1.00 91.44 180 PHE A O 1
ATOM 1404 N N . GLY A 1 181 ? 3.750 -0.261 3.676 1.00 83.69 181 GLY A N 1
ATOM 1405 C CA . GLY A 1 181 ? 4.477 0.858 4.283 1.00 83.69 181 GLY A CA 1
ATOM 1406 C C . GLY A 1 181 ? 5.906 1.056 3.769 1.00 83.69 181 GLY A C 1
ATOM 1407 O O . GLY A 1 181 ? 6.645 1.860 4.344 1.00 83.69 181 GLY A O 1
ATOM 1408 N N . THR A 1 182 ? 6.326 0.343 2.719 1.00 78.62 182 THR A N 1
ATOM 1409 C CA . THR A 1 182 ? 7.658 0.538 2.125 1.00 78.62 182 THR A CA 1
ATOM 1410 C C . THR A 1 182 ? 7.706 1.752 1.202 1.00 78.62 182 THR A C 1
ATOM 1412 O O . THR A 1 182 ? 8.729 2.440 1.199 1.00 78.62 182 THR A O 1
ATOM 1415 N N . ARG A 1 183 ? 6.613 2.040 0.482 1.00 76.12 183 ARG A N 1
ATOM 1416 C CA . ARG A 1 183 ? 6.476 3.105 -0.529 1.00 76.12 183 ARG A CA 1
ATOM 1417 C C . ARG A 1 183 ? 5.040 3.597 -0.556 1.00 76.12 183 ARG A C 1
ATOM 1419 O O . ARG A 1 183 ? 4.172 2.757 -0.567 1.00 76.12 183 ARG A O 1
ATOM 1426 N N . ASN A 1 184 ? 4.735 4.890 -0.639 1.00 75.75 184 ASN A N 1
ATOM 1427 C CA . ASN A 1 184 ? 3.331 5.313 -0.773 1.00 75.75 184 ASN A CA 1
ATOM 1428 C C . ASN A 1 184 ? 2.904 5.270 -2.245 1.00 75.75 184 ASN A C 1
ATOM 1430 O O . ASN A 1 184 ? 3.380 6.068 -3.042 1.00 75.75 184 ASN A O 1
ATOM 1434 N N . ILE A 1 185 ? 2.007 4.345 -2.586 1.00 72.06 185 ILE A N 1
ATOM 1435 C CA . ILE A 1 185 ? 1.580 4.074 -3.968 1.00 72.06 185 ILE A CA 1
ATOM 1436 C C . ILE A 1 185 ? 0.122 4.487 -4.229 1.00 72.06 185 ILE A C 1
ATOM 1438 O O . ILE A 1 185 ? -0.319 4.624 -5.373 1.00 72.06 185 ILE A O 1
ATOM 1442 N N . GLY A 1 186 ? -0.635 4.713 -3.154 1.00 62.50 186 GLY A N 1
ATOM 1443 C CA . GLY A 1 186 ? -1.990 5.235 -3.182 1.00 62.50 186 GLY A CA 1
ATOM 1444 C C . GLY A 1 186 ? -2.056 6.716 -3.555 1.00 62.50 186 GLY A C 1
ATOM 1445 O O . GLY A 1 186 ? -1.180 7.527 -3.248 1.00 62.50 186 GLY A O 1
ATOM 1446 N N . MET A 1 187 ? -3.150 7.104 -4.212 1.00 67.12 187 MET A N 1
ATOM 1447 C CA . MET A 1 187 ? -3.378 8.492 -4.607 1.00 67.12 187 MET A CA 1
ATOM 1448 C C . MET A 1 187 ? -3.913 9.314 -3.431 1.00 67.12 187 MET A C 1
ATOM 1450 O O . MET A 1 187 ? -5.095 9.257 -3.100 1.00 67.12 187 MET A O 1
ATOM 1454 N N . GLY A 1 188 ? -3.052 10.139 -2.839 1.00 72.94 188 GLY A N 1
ATOM 1455 C CA . GLY A 1 188 ? -3.452 11.178 -1.884 1.00 72.94 188 GLY A CA 1
ATOM 1456 C C . GLY A 1 188 ? -3.371 10.770 -0.414 1.00 72.94 188 GLY A C 1
ATOM 1457 O O . GLY A 1 188 ? -3.152 11.650 0.416 1.00 72.94 188 GLY A O 1
ATOM 1458 N N . GLY A 1 189 ? -3.414 9.477 -0.097 1.00 81.25 189 GLY A N 1
ATOM 1459 C CA . GLY A 1 189 ? -3.179 8.935 1.242 1.00 81.25 189 GLY A CA 1
ATOM 1460 C C . GLY A 1 189 ? -1.705 8.908 1.658 1.00 81.25 189 GLY A C 1
ATOM 1461 O O . GLY A 1 189 ? -0.816 8.967 0.806 1.00 81.25 189 GLY A O 1
ATOM 1462 N N . ARG A 1 190 ? -1.417 8.836 2.964 1.00 86.19 190 ARG A N 1
ATOM 1463 C CA . ARG A 1 190 ? -0.051 8.663 3.480 1.00 86.19 190 ARG A CA 1
ATOM 1464 C C . ARG A 1 190 ? 0.096 7.538 4.485 1.00 86.19 190 ARG A C 1
ATOM 1466 O O . ARG A 1 190 ? -0.782 7.285 5.313 1.00 86.19 190 ARG A O 1
ATOM 1473 N N . GLY A 1 191 ? 1.297 6.975 4.462 1.00 88.62 191 GLY A N 1
ATOM 1474 C CA . GLY A 1 191 ? 1.714 5.938 5.381 1.00 88.62 191 GLY A CA 1
ATOM 1475 C C . GLY A 1 191 ? 1.071 4.596 5.051 1.00 88.62 191 GLY A C 1
ATOM 1476 O O . GLY A 1 191 ? 0.412 4.460 4.018 1.00 88.62 191 GLY A O 1
ATOM 1477 N N . PRO A 1 192 ? 1.237 3.615 5.951 1.00 92.06 192 PRO A N 1
ATOM 1478 C CA . PRO A 1 192 ? 0.874 2.231 5.700 1.00 92.06 192 PRO A CA 1
ATOM 1479 C C . PRO A 1 192 ? -0.555 2.034 5.201 1.00 92.06 192 PRO A C 1
ATOM 1481 O O . PRO A 1 192 ? -0.771 1.211 4.323 1.00 92.06 192 PRO A O 1
ATOM 1484 N N . TRP A 1 193 ? -1.520 2.796 5.715 1.00 93.69 193 TRP A N 1
ATOM 1485 C CA . TRP A 1 193 ? -2.930 2.671 5.335 1.00 93.69 193 TRP A CA 1
ATOM 1486 C C . TRP A 1 193 ? -3.446 3.840 4.497 1.00 93.69 193 TRP A C 1
ATOM 1488 O O . TRP A 1 193 ? -4.649 4.047 4.460 1.00 93.69 193 TRP A O 1
ATOM 1498 N N . GLY A 1 194 ? -2.593 4.645 3.858 1.00 90.75 194 GLY A N 1
ATOM 1499 C CA . GLY A 1 194 ? -3.075 5.680 2.936 1.00 90.75 194 GLY A CA 1
ATOM 1500 C C . GLY A 1 194 ? -4.011 6.713 3.584 1.00 90.75 194 GLY A C 1
ATOM 1501 O O . GLY A 1 194 ? -5.009 7.124 2.996 1.00 90.75 194 GLY A O 1
ATOM 1502 N N . ILE A 1 195 ? -3.709 7.162 4.804 1.00 91.19 195 ILE A N 1
ATOM 1503 C CA . ILE A 1 195 ? -4.569 8.111 5.524 1.00 91.19 195 ILE A CA 1
ATOM 1504 C C . ILE A 1 195 ? -4.504 9.479 4.851 1.00 91.19 195 ILE A C 1
ATOM 1506 O O . ILE A 1 195 ? -3.422 10.044 4.675 1.00 91.19 195 ILE A O 1
ATOM 1510 N N . HIS A 1 196 ? -5.661 10.032 4.488 1.00 88.88 196 HIS A N 1
ATOM 1511 C CA . HIS A 1 196 ? -5.701 11.334 3.837 1.00 88.88 196 HIS A CA 1
ATOM 1512 C C . HIS A 1 196 ? -5.239 12.463 4.791 1.00 88.88 196 HIS A C 1
ATOM 1514 O O . HIS A 1 196 ? -5.724 12.546 5.926 1.00 88.88 196 HIS A O 1
ATOM 1520 N N . PRO A 1 197 ? -4.380 13.398 4.338 1.00 86.38 197 PRO A N 1
ATOM 1521 C CA . PRO A 1 197 ? -3.837 14.512 5.131 1.00 86.38 197 PRO A CA 1
ATOM 1522 C C . PRO A 1 197 ? -4.844 15.326 5.917 1.00 86.38 197 PRO A C 1
ATOM 1524 O O . PRO A 1 197 ? -4.554 15.749 7.036 1.00 86.38 197 PRO A O 1
ATOM 1527 N N . MET A 1 198 ? -6.040 15.496 5.355 1.00 88.25 198 MET A N 1
ATOM 1528 C CA . MET A 1 198 ? -7.131 16.236 5.988 1.00 88.25 198 MET A CA 1
ATOM 1529 C C . MET A 1 198 ? -7.492 15.705 7.379 1.00 88.25 198 MET A C 1
ATOM 1531 O O . MET A 1 198 ? -7.945 16.464 8.229 1.00 88.25 198 MET A O 1
ATOM 1535 N N . HIS A 1 199 ? -7.303 14.405 7.630 1.00 91.19 199 HIS A N 1
ATOM 1536 C CA . HIS A 1 199 ? -7.652 13.798 8.910 1.00 91.19 199 HIS A CA 1
ATOM 1537 C C . HIS A 1 199 ? -6.655 14.163 10.009 1.00 91.19 199 HIS A C 1
ATOM 1539 O O . HIS A 1 199 ? -6.978 14.020 11.180 1.00 91.19 199 HIS A O 1
ATOM 1545 N N . ASN A 1 200 ? -5.481 14.693 9.670 1.00 89.56 200 ASN A N 1
ATOM 1546 C CA . ASN A 1 200 ? -4.442 15.085 10.619 1.00 89.56 200 ASN A CA 1
ATOM 1547 C C . ASN A 1 200 ? -4.002 16.543 10.394 1.00 89.56 200 ASN A C 1
ATOM 1549 O O . ASN A 1 200 ? -2.817 16.872 10.424 1.00 89.56 200 ASN A O 1
ATOM 1553 N N . GLN A 1 201 ? -4.963 17.421 10.107 1.00 86.88 201 GLN A N 1
ATOM 1554 C CA . GLN A 1 201 ? -4.748 18.850 9.878 1.00 86.88 201 GLN A CA 1
ATOM 1555 C C . GLN A 1 201 ? -5.620 19.699 10.806 1.00 86.88 201 GLN A C 1
ATOM 1557 O O . GLN A 1 201 ? -6.690 19.267 11.227 1.00 86.88 201 GLN A O 1
ATOM 1562 N N . ALA A 1 202 ? -5.154 20.903 11.134 1.00 88.19 202 ALA A N 1
ATOM 1563 C CA . ALA A 1 202 ? -5.908 21.844 11.956 1.00 88.19 202 ALA A CA 1
ATOM 1564 C C . ALA A 1 202 ? -7.044 22.507 11.160 1.00 88.19 202 ALA A C 1
ATOM 1566 O O . ALA A 1 202 ? -6.959 22.652 9.934 1.00 88.19 202 ALA A O 1
ATOM 1567 N N . ALA A 1 203 ? -8.068 22.977 11.870 1.00 91.31 203 ALA A N 1
ATOM 1568 C CA . ALA A 1 203 ? -9.059 23.899 11.328 1.00 91.31 203 ALA A CA 1
ATOM 1569 C C . ALA A 1 203 ? -8.368 25.140 10.730 1.00 91.31 203 ALA A C 1
ATOM 1571 O O . ALA A 1 203 ? -7.328 25.585 11.216 1.00 91.31 203 ALA A O 1
ATOM 1572 N N . GLY A 1 204 ? -8.928 25.686 9.654 1.00 88.19 204 GLY A N 1
ATOM 1573 C CA . GLY A 1 204 ? -8.379 26.829 8.920 1.00 88.19 204 GLY A CA 1
ATOM 1574 C C . GLY A 1 204 ? -7.290 26.480 7.899 1.00 88.19 204 GLY A C 1
ATOM 1575 O O . GLY A 1 204 ? -6.882 27.346 7.128 1.00 88.19 204 GLY A O 1
ATOM 1576 N N . THR A 1 205 ? -6.831 25.226 7.833 1.00 87.25 205 THR A N 1
ATOM 1577 C CA . THR A 1 205 ? -5.875 24.782 6.801 1.00 87.25 205 THR A CA 1
ATOM 1578 C C . THR A 1 205 ? -6.584 24.327 5.524 1.00 87.25 205 THR A C 1
ATOM 1580 O O . THR A 1 205 ? -7.774 24.017 5.540 1.00 87.25 205 THR A O 1
ATOM 1583 N N . ARG A 1 206 ? -5.866 24.297 4.393 1.00 83.94 206 ARG A N 1
ATOM 1584 C CA . ARG A 1 206 ? -6.410 23.854 3.099 1.00 83.94 206 ARG A CA 1
ATOM 1585 C C . ARG A 1 206 ? -6.090 22.380 2.845 1.00 83.94 206 ARG A C 1
ATOM 1587 O O . ARG A 1 206 ? -4.939 21.971 2.984 1.00 83.94 206 ARG A O 1
ATOM 1594 N N . ALA A 1 207 ? -7.085 21.619 2.399 1.00 79.50 207 ALA A N 1
ATOM 1595 C CA . ALA A 1 207 ? -6.959 20.218 2.007 1.00 79.50 207 ALA A CA 1
ATOM 1596 C C . ALA A 1 207 ? -7.665 19.965 0.669 1.00 79.50 207 ALA A C 1
ATOM 1598 O O . ALA A 1 207 ? -8.722 20.537 0.406 1.00 79.50 207 ALA A O 1
ATOM 1599 N N . PHE A 1 208 ? -7.110 19.095 -0.175 1.00 75.31 208 PHE A N 1
ATOM 1600 C CA . PHE A 1 208 ? -7.786 18.643 -1.392 1.00 75.31 208 PHE A CA 1
ATOM 1601 C C . PHE A 1 208 ? -8.696 17.461 -1.062 1.00 75.31 208 PHE A C 1
ATOM 1603 O O . PHE A 1 208 ? -8.209 16.418 -0.652 1.00 75.31 208 PHE A O 1
ATOM 1610 N N . THR A 1 209 ? -10.010 17.612 -1.190 1.00 69.25 209 THR A N 1
ATOM 1611 C CA . THR A 1 209 ? -10.989 16.577 -0.835 1.00 69.25 209 THR A CA 1
ATOM 1612 C C . THR A 1 209 ? -12.074 16.524 -1.906 1.00 69.25 209 THR A C 1
ATOM 1614 O O . THR A 1 209 ? -12.512 17.558 -2.412 1.00 69.25 209 THR A O 1
ATOM 1617 N N . GLY A 1 210 ? -12.482 15.319 -2.319 1.00 65.06 210 GLY A N 1
ATOM 1618 C CA . GLY A 1 210 ? -13.557 15.150 -3.308 1.00 65.06 210 GLY A CA 1
ATOM 1619 C C . GLY A 1 210 ? -13.354 15.934 -4.615 1.00 65.06 210 GLY A C 1
ATOM 1620 O O . GLY A 1 210 ? -14.315 16.475 -5.150 1.00 65.06 210 GLY A O 1
ATOM 1621 N N . GLY A 1 211 ? -12.110 16.056 -5.095 1.00 70.81 211 GLY A N 1
ATOM 1622 C CA . GLY A 1 211 ? -11.792 16.750 -6.349 1.00 70.81 211 GLY A CA 1
ATOM 1623 C C . GLY A 1 211 ? -11.614 18.272 -6.247 1.00 70.81 211 GLY A C 1
ATOM 1624 O O . GLY A 1 211 ? -11.413 18.918 -7.272 1.00 70.81 211 GLY A O 1
ATOM 1625 N N . ARG A 1 212 ? -11.668 18.867 -5.047 1.00 80.19 212 ARG A N 1
ATOM 1626 C CA . ARG A 1 212 ? -11.512 20.320 -4.848 1.00 80.19 212 ARG A CA 1
ATOM 1627 C C . ARG A 1 212 ? -10.694 20.661 -3.605 1.00 80.19 212 ARG A C 1
ATOM 1629 O O . ARG A 1 212 ? -10.718 19.941 -2.614 1.00 80.19 212 ARG A O 1
ATOM 1636 N N . THR A 1 213 ? -10.007 21.799 -3.625 1.00 83.31 213 THR A N 1
ATOM 1637 C CA . THR A 1 213 ? -9.322 22.325 -2.435 1.00 83.31 213 THR A CA 1
ATOM 1638 C C . THR A 1 213 ? -10.310 23.080 -1.553 1.00 83.31 213 THR A C 1
ATOM 1640 O O . THR A 1 213 ? -10.845 24.104 -1.972 1.00 83.31 213 THR A O 1
ATOM 1643 N N . VAL A 1 214 ? -10.505 22.612 -0.323 1.00 84.81 214 VAL A N 1
ATOM 1644 C CA . VAL A 1 214 ? -11.369 23.232 0.692 1.00 84.81 214 VAL A CA 1
ATOM 1645 C C . VAL A 1 214 ? -10.549 23.697 1.891 1.00 84.81 214 VAL A C 1
ATOM 1647 O O . VAL A 1 214 ? -9.498 23.128 2.183 1.00 84.81 214 VAL A O 1
ATOM 1650 N N . THR A 1 215 ? -11.025 24.726 2.588 1.00 89.25 215 THR A N 1
ATOM 1651 C CA . THR A 1 215 ? -10.529 25.066 3.927 1.00 89.25 215 THR A CA 1
ATOM 1652 C C . THR A 1 215 ? -11.257 24.192 4.943 1.00 89.25 215 THR A C 1
ATOM 1654 O O . THR A 1 215 ? -12.458 23.974 4.819 1.00 89.25 215 THR A O 1
ATOM 1657 N N . LEU A 1 216 ? -10.535 23.643 5.914 1.00 87.69 216 LEU A N 1
ATOM 1658 C CA . LEU A 1 216 ? -11.116 22.785 6.937 1.00 87.69 216 LEU A CA 1
ATOM 1659 C C . LEU A 1 216 ? -11.834 23.627 7.992 1.00 87.69 216 LEU A C 1
ATOM 1661 O O . LEU A 1 216 ? -11.197 24.388 8.714 1.00 87.69 216 LEU A O 1
ATOM 1665 N N . ASP A 1 217 ? -13.140 23.432 8.143 1.00 91.06 217 ASP A N 1
ATOM 1666 C CA . ASP A 1 217 ? -13.934 24.138 9.164 1.00 91.06 217 ASP A CA 1
ATOM 1667 C C . ASP A 1 217 ? -13.676 23.613 10.587 1.00 91.06 217 ASP A C 1
ATOM 1669 O O . ASP A 1 217 ? -14.018 24.248 11.581 1.00 91.06 217 ASP A O 1
ATOM 1673 N N . ARG A 1 218 ? -13.070 22.427 10.697 1.00 91.69 218 ARG A N 1
ATOM 1674 C CA . ARG A 1 218 ? -12.750 21.754 11.957 1.00 91.69 218 ARG A CA 1
ATOM 1675 C C . ARG A 1 218 ? -11.420 21.026 11.860 1.00 91.69 218 ARG A C 1
ATOM 1677 O O . ARG A 1 218 ? -10.976 20.682 10.766 1.00 91.69 218 ARG A O 1
ATOM 1684 N N . ASN A 1 219 ? -10.823 20.744 13.015 1.00 91.12 219 ASN A N 1
ATOM 1685 C CA . ASN A 1 219 ? -9.664 19.862 13.084 1.00 91.12 219 ASN A CA 1
ATOM 1686 C C . ASN A 1 219 ? -10.015 18.502 12.468 1.00 91.12 219 ASN A C 1
ATOM 1688 O O . ASN A 1 219 ? -11.115 17.975 12.661 1.00 91.12 219 ASN A O 1
ATOM 1692 N N . GLY A 1 220 ? -9.058 17.930 11.749 1.00 90.19 220 GLY A N 1
ATOM 1693 C CA . GLY A 1 220 ? -9.119 16.558 11.288 1.00 90.19 220 GLY A CA 1
ATOM 1694 C C . GLY A 1 220 ? -9.324 15.602 12.460 1.00 90.19 220 GLY A C 1
ATOM 1695 O O . GLY A 1 220 ? -8.865 15.838 13.578 1.00 90.19 220 GLY A O 1
ATOM 1696 N N . VAL A 1 221 ? -10.018 14.500 12.197 1.00 92.44 221 VAL A N 1
ATOM 1697 C CA . VAL A 1 221 ? -10.452 13.540 13.227 1.00 92.44 221 VAL A CA 1
ATOM 1698 C C . VAL A 1 221 ? -9.298 12.882 13.992 1.00 92.44 221 VAL A C 1
ATOM 1700 O O . VAL A 1 221 ? -9.482 12.433 15.116 1.00 92.44 221 VAL A O 1
ATOM 1703 N N . CYS A 1 222 ? -8.101 12.881 13.413 1.00 93.44 222 CYS A N 1
ATOM 1704 C CA . CYS A 1 222 ? -6.863 12.376 13.991 1.00 93.44 222 CYS A CA 1
ATOM 1705 C C . CYS A 1 222 ? -5.875 13.492 14.349 1.00 93.44 222 CYS A C 1
ATOM 1707 O O . CYS A 1 222 ? -4.696 13.207 14.533 1.00 93.44 222 CYS A O 1
ATOM 1709 N N . TYR A 1 223 ? -6.285 14.763 14.411 1.00 88.06 223 TYR A N 1
ATOM 1710 C CA . TYR A 1 223 ? -5.369 15.884 14.670 1.00 88.06 223 TYR A CA 1
ATOM 1711 C C . TYR A 1 223 ? -4.587 15.740 15.991 1.00 88.06 223 TYR A C 1
ATOM 1713 O O . TYR A 1 223 ? -3.430 16.139 16.064 1.00 88.06 223 TYR A O 1
ATOM 1721 N N . GLY A 1 224 ? -5.169 15.086 17.004 1.00 87.06 224 GLY A N 1
ATOM 1722 C CA . GLY A 1 224 ? -4.492 14.767 18.271 1.00 87.06 224 GLY A CA 1
ATOM 1723 C C . GLY A 1 224 ? -3.391 13.698 18.182 1.00 87.06 224 GLY A C 1
ATOM 1724 O O . GLY A 1 224 ? -2.740 13.420 19.183 1.00 87.06 224 GLY A O 1
ATOM 1725 N N . LEU A 1 225 ? -3.173 13.100 17.007 1.00 91.00 225 LEU A N 1
ATOM 1726 C CA . LEU A 1 225 ? -2.152 12.085 16.742 1.00 91.00 225 LEU A CA 1
ATOM 1727 C C . LEU A 1 225 ? -1.054 12.691 15.848 1.00 91.00 225 LEU A C 1
ATOM 1729 O O . LEU A 1 225 ? -1.082 12.510 14.629 1.00 91.00 225 LEU A O 1
ATOM 1733 N N . PRO A 1 226 ? -0.086 13.446 16.398 1.00 82.62 226 PRO A N 1
ATOM 1734 C CA . PRO A 1 226 ? 0.848 14.266 15.614 1.00 82.62 226 PRO A CA 1
ATOM 1735 C C . PRO A 1 226 ? 1.768 13.473 14.672 1.00 82.62 226 PRO A C 1
ATOM 1737 O O . PRO A 1 226 ? 2.403 14.059 13.800 1.00 82.62 226 PRO A O 1
ATOM 1740 N N . ARG A 1 227 ? 1.874 12.153 14.851 1.00 85.88 227 ARG A N 1
ATOM 1741 C CA . ARG A 1 227 ? 2.676 11.246 14.021 1.00 85.88 227 ARG A CA 1
ATOM 1742 C C . ARG A 1 227 ? 1.829 10.388 13.085 1.00 85.88 227 ARG A C 1
ATOM 1744 O O . ARG A 1 227 ? 2.404 9.622 12.324 1.00 85.88 227 ARG A O 1
ATOM 1751 N N . ALA A 1 228 ? 0.499 10.513 13.102 1.00 82.94 228 ALA A N 1
ATOM 1752 C CA . ALA A 1 228 ? -0.356 9.773 12.176 1.00 82.94 228 ALA A CA 1
ATOM 1753 C C . ALA A 1 228 ? -0.044 10.123 10.714 1.00 82.94 228 ALA A C 1
ATOM 1755 O O . ALA A 1 228 ? -0.201 9.274 9.846 1.00 82.94 228 ALA A O 1
ATOM 1756 N N . ILE A 1 229 ? 0.439 11.338 10.433 1.00 83.94 229 ILE A N 1
ATOM 1757 C CA . ILE A 1 229 ? 0.980 11.722 9.127 1.00 83.94 229 ILE A CA 1
ATOM 1758 C C . ILE A 1 229 ? 2.314 12.427 9.345 1.00 83.94 229 ILE A C 1
ATOM 1760 O O . ILE A 1 229 ? 2.416 13.381 10.112 1.00 83.94 229 ILE A O 1
ATOM 1764 N N . VAL A 1 230 ? 3.354 11.945 8.670 1.00 81.50 230 VAL A N 1
ATOM 1765 C CA . VAL A 1 230 ? 4.707 12.486 8.785 1.00 81.50 230 VAL A CA 1
ATOM 1766 C C . VAL A 1 230 ? 4.799 13.829 8.059 1.00 81.50 230 VAL A C 1
ATOM 1768 O O . VAL A 1 230 ? 4.415 13.965 6.894 1.00 81.50 230 VAL A O 1
ATOM 1771 N N . ARG A 1 231 ? 5.352 14.820 8.760 1.00 79.12 231 ARG A N 1
ATOM 1772 C CA . ARG A 1 231 ? 5.559 16.190 8.280 1.00 79.12 231 ARG A CA 1
ATOM 1773 C C . ARG A 1 231 ? 7.020 16.618 8.434 1.00 79.12 231 ARG A C 1
ATOM 1775 O O . ARG A 1 231 ? 7.742 16.074 9.277 1.00 79.12 231 ARG A O 1
ATOM 1782 N N . ASP A 1 232 ? 7.438 17.571 7.607 1.00 74.31 232 ASP A N 1
ATOM 1783 C CA . ASP A 1 232 ? 8.718 18.266 7.714 1.00 74.31 232 ASP A CA 1
ATOM 1784 C C . ASP A 1 232 ? 8.695 19.310 8.847 1.00 74.31 232 ASP A C 1
ATOM 1786 O O . ASP A 1 232 ? 7.686 19.498 9.535 1.00 74.31 232 ASP A O 1
ATOM 1790 N N . SER A 1 233 ? 9.818 19.998 9.055 1.00 76.94 233 SER A N 1
ATOM 1791 C CA . SER A 1 233 ? 9.956 21.045 10.077 1.00 76.94 233 SER A CA 1
ATOM 1792 C C . SER A 1 233 ? 9.037 22.254 9.863 1.00 76.94 233 SER A C 1
ATOM 1794 O O . SER A 1 233 ? 8.791 22.998 10.808 1.00 76.94 233 SER A O 1
ATOM 1796 N N . ASN A 1 234 ? 8.496 22.436 8.657 1.00 72.50 234 ASN A N 1
ATOM 1797 C CA . ASN A 1 234 ? 7.559 23.503 8.311 1.00 72.50 234 ASN A CA 1
ATOM 1798 C C . ASN A 1 234 ? 6.093 23.050 8.431 1.00 72.50 234 ASN A C 1
ATOM 1800 O O . ASN A 1 234 ? 5.187 23.774 8.015 1.00 72.50 234 ASN A O 1
ATOM 1804 N N . GLY A 1 235 ? 5.841 21.835 8.934 1.00 68.81 235 GLY A N 1
ATOM 1805 C CA . GLY A 1 235 ? 4.506 21.240 9.005 1.00 68.81 235 GLY A CA 1
ATOM 1806 C C . GLY A 1 235 ? 3.957 20.789 7.646 1.00 68.81 235 GLY A C 1
ATOM 1807 O O . GLY A 1 235 ? 2.793 20.373 7.554 1.00 68.81 235 GLY A O 1
ATOM 1808 N N . ARG A 1 236 ? 4.774 20.836 6.586 1.00 71.31 236 ARG A N 1
ATOM 1809 C CA . ARG A 1 236 ? 4.393 20.330 5.270 1.00 71.31 236 ARG A CA 1
ATOM 1810 C C . ARG A 1 236 ? 4.456 18.823 5.292 1.00 71.31 236 ARG A C 1
ATOM 1812 O O . ARG A 1 236 ? 5.308 18.203 5.914 1.00 71.31 236 ARG A O 1
ATOM 1819 N N . GLU A 1 237 ? 3.501 18.231 4.616 1.00 72.44 237 GLU A N 1
ATOM 1820 C CA . GLU A 1 237 ? 3.433 16.795 4.470 1.00 72.44 237 GLU A CA 1
ATOM 1821 C C . GLU A 1 237 ? 4.642 16.242 3.707 1.00 72.44 237 GLU A C 1
ATOM 1823 O O . GLU A 1 237 ? 5.024 16.777 2.666 1.00 72.44 237 GLU A O 1
ATOM 1828 N N . ILE A 1 238 ? 5.174 15.116 4.184 1.00 70.56 238 ILE A N 1
ATOM 1829 C CA . ILE A 1 238 ? 6.167 14.341 3.446 1.00 70.56 238 ILE A CA 1
ATOM 1830 C C . ILE A 1 238 ? 5.452 13.182 2.749 1.00 70.56 238 ILE A C 1
ATOM 1832 O O . ILE A 1 238 ? 4.884 12.304 3.407 1.00 70.56 238 ILE A O 1
ATOM 1836 N N . LYS A 1 239 ? 5.479 13.192 1.408 1.00 67.06 239 LYS A N 1
ATOM 1837 C CA . LYS A 1 239 ? 4.814 12.175 0.581 1.00 67.06 239 LYS A CA 1
ATOM 1838 C C . LYS A 1 239 ? 5.387 10.785 0.783 1.00 67.06 239 LYS A C 1
ATOM 1840 O O . LYS A 1 239 ? 4.618 9.848 0.932 1.00 67.06 239 LYS A O 1
ATOM 1845 N N . GLU A 1 240 ? 6.704 10.667 0.870 1.00 69.06 240 GLU A N 1
ATOM 1846 C CA . GLU A 1 240 ? 7.409 9.406 1.081 1.00 69.06 240 GLU A CA 1
ATOM 1847 C C . GLU A 1 240 ? 8.427 9.577 2.199 1.00 69.06 240 GLU A C 1
ATOM 1849 O O . GLU A 1 240 ? 9.226 10.512 2.196 1.00 69.06 240 GLU A O 1
ATOM 1854 N N . SER A 1 241 ? 8.379 8.705 3.204 1.00 75.44 241 SER A N 1
ATOM 1855 C CA . SER A 1 241 ? 9.285 8.816 4.339 1.00 75.44 241 SER A CA 1
ATOM 1856 C C . SER A 1 241 ? 9.545 7.470 4.986 1.00 75.44 241 SER A C 1
ATOM 1858 O O . SER A 1 241 ? 8.613 6.796 5.423 1.00 75.44 241 SER A O 1
ATOM 1860 N N . ASN A 1 242 ? 10.823 7.155 5.193 1.00 81.00 242 ASN A N 1
ATOM 1861 C CA . ASN A 1 242 ? 11.239 6.015 6.013 1.00 81.00 242 ASN A CA 1
ATOM 1862 C C . ASN A 1 242 ? 10.740 6.120 7.464 1.00 81.00 242 ASN A C 1
ATOM 1864 O O . ASN A 1 242 ? 10.687 5.115 8.164 1.00 81.00 242 ASN A O 1
ATOM 1868 N N . ARG A 1 243 ? 10.302 7.307 7.912 1.00 84.38 243 ARG A N 1
ATOM 1869 C CA . ARG A 1 243 ? 9.664 7.492 9.223 1.00 84.38 243 ARG A CA 1
ATOM 1870 C C . ARG A 1 243 ? 8.363 6.702 9.365 1.00 84.38 243 ARG A C 1
ATOM 1872 O O . ARG A 1 243 ? 7.990 6.405 10.486 1.00 84.38 243 ARG A O 1
ATOM 1879 N N . TYR A 1 244 ? 7.699 6.306 8.277 1.00 85.94 244 TYR A N 1
ATOM 1880 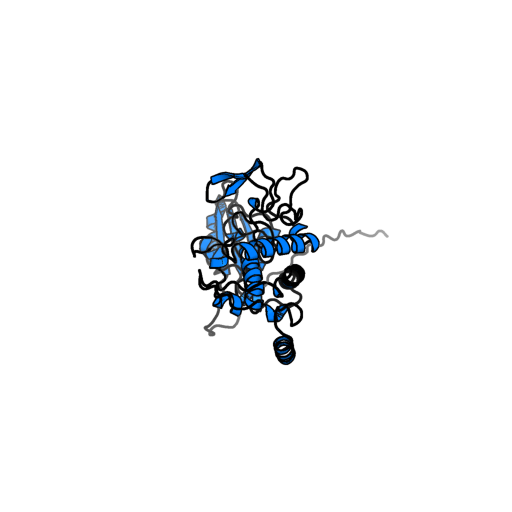C CA . TYR A 1 244 ? 6.544 5.399 8.349 1.00 85.94 244 TYR A CA 1
ATOM 1881 C C . TYR A 1 244 ? 6.908 3.961 8.760 1.00 85.94 244 TYR A C 1
ATOM 1883 O O . TYR A 1 244 ? 6.012 3.162 9.023 1.00 85.94 244 TYR A O 1
ATOM 1891 N N . ARG A 1 245 ? 8.204 3.640 8.861 1.00 86.31 245 ARG A N 1
ATOM 1892 C CA . ARG A 1 245 ? 8.715 2.387 9.438 1.00 86.31 245 ARG A CA 1
ATOM 1893 C C . ARG A 1 245 ? 9.019 2.499 10.939 1.00 86.31 245 ARG A C 1
ATOM 1895 O O . ARG A 1 245 ? 9.363 1.504 11.562 1.00 86.31 245 ARG A O 1
ATOM 1902 N N . ASP A 1 246 ? 8.915 3.695 11.523 1.00 90.88 246 ASP A N 1
ATOM 1903 C CA . ASP A 1 246 ? 9.088 3.900 12.964 1.00 90.88 246 ASP A CA 1
ATOM 1904 C C . ASP A 1 246 ? 7.876 3.323 13.725 1.00 90.88 246 ASP A C 1
ATOM 1906 O O . ASP A 1 246 ? 6.740 3.695 13.408 1.00 90.88 246 ASP A O 1
ATOM 1910 N N . PRO A 1 247 ? 8.077 2.465 14.745 1.00 93.56 247 PRO A N 1
ATOM 1911 C CA . PRO A 1 247 ? 6.974 1.837 15.474 1.00 93.56 247 PRO A CA 1
ATOM 1912 C C . PRO A 1 247 ? 5.975 2.827 16.089 1.00 93.56 247 PRO A C 1
ATOM 1914 O O . PRO A 1 247 ? 4.770 2.588 16.067 1.00 93.56 247 PRO A O 1
ATOM 1917 N N . ALA A 1 248 ? 6.435 3.975 16.594 1.00 93.88 248 ALA A N 1
ATOM 1918 C CA . ALA A 1 248 ? 5.553 4.979 17.184 1.00 93.88 248 ALA A CA 1
ATOM 1919 C C . ALA A 1 248 ? 4.754 5.746 16.118 1.00 93.88 248 ALA A C 1
ATOM 1921 O O . ALA A 1 248 ? 3.638 6.198 16.385 1.00 93.88 248 ALA A O 1
ATOM 1922 N N . VAL A 1 249 ? 5.311 5.907 14.913 1.00 92.62 249 VAL A N 1
ATOM 1923 C CA . VAL A 1 249 ? 4.582 6.450 13.755 1.00 92.62 249 VAL A CA 1
ATOM 1924 C C . VAL A 1 249 ? 3.537 5.444 13.275 1.00 92.62 249 VAL A C 1
ATOM 1926 O O . VAL A 1 249 ? 2.383 5.825 13.084 1.00 92.62 249 VAL A O 1
ATOM 1929 N N . GLN A 1 250 ? 3.903 4.165 13.144 1.00 94.56 250 GLN A N 1
ATOM 1930 C CA . GLN A 1 250 ? 2.981 3.092 12.759 1.00 94.56 250 GLN A CA 1
ATOM 1931 C C . GLN A 1 250 ? 1.815 2.973 13.741 1.00 94.56 250 GLN A C 1
ATOM 1933 O O . GLN A 1 250 ? 0.667 2.926 13.307 1.00 94.56 250 GLN A O 1
ATOM 1938 N N . LEU A 1 251 ? 2.083 3.027 15.049 1.00 96.94 251 LEU A N 1
ATOM 1939 C CA . LEU A 1 251 ? 1.042 2.996 16.073 1.00 96.94 251 LEU A CA 1
ATOM 1940 C C . LEU A 1 251 ? 0.075 4.183 15.959 1.00 96.94 251 LEU A C 1
ATOM 1942 O O . LEU A 1 251 ? -1.136 3.984 15.977 1.00 96.94 251 LEU A O 1
ATOM 1946 N N . GLN A 1 252 ? 0.563 5.417 15.792 1.00 96.56 252 GLN A N 1
ATOM 1947 C CA . GLN A 1 252 ? -0.337 6.571 15.639 1.00 96.56 252 GLN A CA 1
ATOM 1948 C C . GLN A 1 252 ? -1.102 6.560 14.309 1.00 96.56 252 GLN A C 1
ATOM 1950 O O . GLN A 1 252 ? -2.263 6.972 14.263 1.00 96.56 252 GLN A O 1
ATOM 1955 N N . ASN A 1 253 ? -0.490 6.070 13.227 1.00 95.19 253 ASN A N 1
ATOM 1956 C CA . ASN A 1 253 ? -1.183 5.849 11.957 1.00 95.19 253 ASN A CA 1
ATOM 1957 C C . ASN A 1 253 ? -2.285 4.781 12.142 1.00 95.19 253 ASN A C 1
ATOM 1959 O O . ASN A 1 253 ? -3.418 5.005 11.722 1.00 95.19 253 ASN A O 1
ATOM 1963 N N . ALA A 1 254 ? -2.018 3.701 12.887 1.00 97.44 254 ALA A N 1
ATOM 1964 C CA . ALA A 1 254 ? -2.986 2.644 13.187 1.00 97.44 254 ALA A CA 1
ATOM 1965 C C . ALA A 1 254 ? -4.138 3.168 14.050 1.00 97.44 254 ALA A C 1
ATOM 1967 O O . ALA A 1 254 ? -5.302 2.963 13.720 1.00 97.44 254 ALA A O 1
ATOM 1968 N N . GLN A 1 255 ? -3.838 3.929 15.105 1.00 97.94 255 GLN A N 1
ATOM 1969 C CA . GLN A 1 255 ? -4.841 4.592 15.944 1.00 97.94 255 GLN A CA 1
ATOM 1970 C C . GLN A 1 255 ? -5.754 5.502 15.117 1.00 97.94 255 GLN A C 1
ATOM 1972 O O . GLN A 1 255 ? -6.972 5.481 15.299 1.00 97.94 255 GLN A O 1
ATOM 1977 N N . CYS A 1 256 ? -5.194 6.255 14.168 1.00 97.12 256 CYS A N 1
ATOM 1978 C CA . CYS A 1 256 ? -5.993 7.059 13.251 1.00 97.12 256 CYS A CA 1
ATOM 1979 C C . CYS A 1 256 ? -6.880 6.190 12.344 1.00 97.12 256 CYS A C 1
ATOM 1981 O O . CYS A 1 256 ? -8.069 6.478 12.207 1.00 97.12 256 CYS A O 1
ATOM 1983 N N . ALA A 1 257 ? -6.353 5.093 11.791 1.00 97.12 257 ALA A N 1
ATOM 1984 C CA . ALA A 1 257 ? -7.139 4.140 11.008 1.00 97.12 257 ALA A CA 1
ATOM 1985 C C . ALA A 1 257 ? -8.302 3.540 11.825 1.00 97.12 257 ALA A C 1
ATOM 1987 O O . ALA A 1 257 ? -9.421 3.441 11.320 1.00 97.12 257 ALA A O 1
ATOM 1988 N N . MET A 1 258 ? -8.087 3.230 13.111 1.00 97.50 258 MET A N 1
ATOM 1989 C CA . MET A 1 258 ? -9.151 2.762 14.008 1.00 97.50 258 MET A CA 1
ATOM 1990 C C . MET A 1 258 ? -10.214 3.842 14.253 1.00 97.50 258 MET A C 1
ATOM 1992 O O . MET A 1 258 ? -11.405 3.535 14.267 1.00 97.50 258 MET A O 1
ATOM 1996 N N . ILE A 1 259 ? -9.821 5.112 14.426 1.00 96.94 259 ILE A N 1
ATOM 1997 C CA . ILE A 1 259 ? -10.765 6.238 14.563 1.00 96.94 259 ILE A CA 1
ATOM 1998 C C . ILE A 1 259 ? -11.632 6.369 13.304 1.00 96.94 259 ILE A C 1
ATOM 2000 O O . ILE A 1 259 ? -12.856 6.462 13.413 1.00 96.94 259 ILE A O 1
ATOM 2004 N N . LEU A 1 260 ? -11.016 6.330 12.119 1.00 95.88 260 LEU A N 1
ATOM 2005 C CA . LEU A 1 260 ? -11.720 6.410 10.836 1.00 95.88 260 LEU A CA 1
ATOM 2006 C C . LEU A 1 260 ? -12.693 5.243 10.654 1.00 95.88 260 LEU A C 1
ATOM 2008 O O . LEU A 1 260 ? -13.874 5.454 10.375 1.00 95.88 260 LEU A O 1
ATOM 2012 N N . TYR A 1 261 ? -12.255 4.016 10.939 1.00 97.06 261 TYR A N 1
ATOM 2013 C CA . TYR A 1 261 ? -13.126 2.845 10.890 1.00 97.06 261 TYR A CA 1
ATOM 2014 C C . TYR A 1 261 ? -14.311 2.953 11.864 1.00 97.06 261 TYR A C 1
ATOM 2016 O O . TYR A 1 261 ? -15.468 2.715 11.492 1.00 97.06 261 TYR A O 1
ATOM 2024 N N . ARG A 1 262 ? -14.082 3.399 13.105 1.00 96.19 262 ARG A N 1
ATOM 2025 C CA . ARG A 1 262 ? -15.172 3.626 14.072 1.00 96.19 262 ARG A CA 1
ATOM 2026 C C . ARG A 1 262 ? -16.188 4.657 13.582 1.00 96.19 262 ARG A C 1
ATOM 2028 O O . ARG A 1 262 ? -17.366 4.513 13.895 1.00 96.19 262 ARG A O 1
ATOM 2035 N N . GLN A 1 263 ? -15.804 5.616 12.742 1.00 94.25 263 GLN A N 1
ATOM 2036 C CA . GLN A 1 263 ? -16.742 6.558 12.121 1.00 94.25 263 GLN A CA 1
ATOM 2037 C C . GLN A 1 263 ? -17.427 5.957 10.885 1.00 94.25 263 GLN A C 1
ATOM 2039 O O . GLN A 1 263 ? -18.645 5.788 10.876 1.00 94.25 263 GLN A O 1
ATOM 2044 N N . ASN A 1 264 ? -16.660 5.508 9.890 1.00 93.81 264 ASN A N 1
ATOM 2045 C CA . ASN A 1 264 ? -17.175 5.219 8.545 1.00 93.81 264 ASN A CA 1
ATOM 2046 C C . ASN A 1 264 ? -16.983 3.762 8.083 1.00 93.81 264 ASN A C 1
ATOM 2048 O O . ASN A 1 264 ? -17.342 3.406 6.957 1.00 93.81 264 ASN A O 1
ATOM 2052 N N . GLY A 1 265 ? -16.431 2.899 8.934 1.00 95.06 265 GLY A N 1
ATOM 2053 C CA . GLY A 1 265 ? -15.918 1.587 8.537 1.00 95.06 265 GLY A CA 1
ATOM 2054 C C . GLY A 1 265 ? -14.836 1.757 7.470 1.00 95.06 265 GLY A C 1
ATOM 2055 O O . GLY A 1 265 ? -14.096 2.734 7.492 1.00 95.06 265 GLY A O 1
ATOM 2056 N N . PHE A 1 266 ? -14.789 0.879 6.475 1.00 95.88 266 PHE A N 1
ATOM 2057 C CA . PHE A 1 266 ? -13.800 0.961 5.400 1.00 95.88 266 PHE A CA 1
ATOM 2058 C C . PHE A 1 266 ? -14.095 2.010 4.312 1.00 95.88 266 PHE A C 1
ATOM 2060 O O . PHE A 1 266 ? -13.353 2.094 3.340 1.00 95.88 266 PHE A O 1
ATOM 2067 N N . ARG A 1 267 ? -15.147 2.834 4.432 1.00 92.88 267 ARG A N 1
ATOM 2068 C CA . ARG A 1 267 ? -15.565 3.748 3.346 1.00 92.88 267 ARG A CA 1
ATOM 2069 C C . ARG A 1 267 ? -14.524 4.820 3.009 1.00 92.88 267 ARG A C 1
ATOM 2071 O O . ARG A 1 267 ? -14.468 5.241 1.855 1.00 92.88 267 ARG A O 1
ATOM 2078 N N . ASP A 1 268 ? -13.696 5.212 3.977 1.00 91.62 268 ASP A N 1
ATOM 2079 C CA . ASP A 1 268 ? -12.620 6.195 3.782 1.00 91.62 268 ASP A CA 1
ATOM 2080 C C . ASP A 1 268 ? -11.509 5.682 2.840 1.00 91.62 268 ASP A C 1
ATOM 2082 O O . ASP A 1 268 ? -10.765 6.479 2.276 1.00 91.62 268 ASP A O 1
ATOM 2086 N N . TRP A 1 269 ? -11.471 4.369 2.573 1.00 92.69 269 TRP A N 1
ATOM 2087 C CA . TRP A 1 269 ? -10.577 3.714 1.606 1.00 92.69 269 TRP A CA 1
ATOM 2088 C C . TRP A 1 269 ? -11.283 3.321 0.296 1.00 92.69 269 TRP A C 1
ATOM 2090 O O . TRP A 1 269 ? -10.808 2.464 -0.452 1.00 92.69 269 TRP A O 1
ATOM 2100 N N . GLY A 1 270 ? -12.436 3.937 0.011 1.00 90.56 270 GLY A N 1
ATOM 2101 C CA . GLY A 1 270 ? -13.206 3.751 -1.221 1.00 90.56 270 GLY A CA 1
ATOM 2102 C C . GLY A 1 270 ? -14.368 2.771 -1.089 1.00 90.56 270 GLY A C 1
ATOM 2103 O O . GLY A 1 270 ? -14.307 1.796 -0.347 1.00 90.56 270 GLY A O 1
ATOM 2104 N N . THR A 1 271 ? -15.448 3.038 -1.826 1.00 90.12 271 THR A N 1
ATOM 2105 C CA . THR A 1 271 ? -16.683 2.223 -1.818 1.00 90.12 271 THR A CA 1
ATOM 2106 C C . THR A 1 271 ? -17.089 1.702 -3.193 1.00 90.12 271 THR A C 1
ATOM 2108 O O . THR A 1 271 ? -18.080 0.987 -3.306 1.00 90.12 271 THR A O 1
ATOM 2111 N N . SER A 1 272 ? -16.338 2.063 -4.235 1.00 85.81 272 SER A N 1
ATOM 2112 C CA . SER A 1 272 ? -16.582 1.651 -5.615 1.00 85.81 272 SER A CA 1
ATOM 2113 C C . SER A 1 272 ? -15.328 1.021 -6.213 1.00 85.81 272 SER A C 1
ATOM 2115 O O . SER A 1 272 ? -14.232 1.166 -5.671 1.00 85.81 272 SER A O 1
ATOM 2117 N N . ASN A 1 273 ? -15.473 0.354 -7.355 1.00 82.44 273 ASN A N 1
ATOM 2118 C CA . ASN A 1 273 ? -14.336 -0.206 -8.089 1.00 82.44 273 ASN A CA 1
ATOM 2119 C C . ASN A 1 273 ? -13.499 0.872 -8.807 1.00 82.44 273 ASN A C 1
ATOM 2121 O O . ASN A 1 273 ? -12.392 0.599 -9.264 1.00 82.44 273 ASN A O 1
ATOM 2125 N N . ALA A 1 274 ? -14.005 2.106 -8.903 1.00 81.31 274 ALA A N 1
ATOM 2126 C CA . ALA A 1 274 ? -13.323 3.192 -9.602 1.00 81.31 274 ALA A CA 1
ATOM 2127 C C . ALA A 1 274 ? -12.204 3.831 -8.762 1.00 81.31 274 ALA A C 1
ATOM 2129 O O . ALA A 1 274 ? -11.214 4.299 -9.323 1.00 81.31 274 ALA A O 1
ATOM 2130 N N . TRP A 1 275 ? -12.334 3.846 -7.430 1.00 78.94 275 TRP A N 1
ATOM 2131 C CA . TRP A 1 275 ? -11.432 4.589 -6.547 1.00 78.94 275 TRP A CA 1
ATOM 2132 C C . TRP A 1 275 ? -11.252 3.934 -5.170 1.00 78.94 275 TRP A C 1
ATOM 2134 O O . TRP A 1 275 ? -12.182 3.338 -4.627 1.00 78.94 275 TRP A O 1
ATOM 2144 N N . GLY A 1 276 ? -10.062 4.133 -4.595 1.00 82.75 276 GLY A N 1
ATOM 2145 C CA . GLY A 1 276 ? -9.672 3.658 -3.269 1.00 82.75 276 GLY A CA 1
ATOM 2146 C C . GLY A 1 276 ? -9.156 2.220 -3.261 1.00 82.75 276 GLY A C 1
ATOM 2147 O O . GLY A 1 276 ? -9.362 1.459 -4.208 1.00 82.75 276 GLY A O 1
ATOM 2148 N N . SER A 1 277 ? -8.460 1.851 -2.191 1.00 89.31 277 SER A N 1
ATOM 2149 C CA . SER A 1 277 ? -7.763 0.564 -2.077 1.00 89.31 277 SER A CA 1
ATOM 2150 C C . SER A 1 277 ? -8.673 -0.631 -1.823 1.00 89.31 277 SER A C 1
ATOM 2152 O O . SER A 1 277 ? -8.315 -1.760 -2.153 1.00 89.31 277 SER A O 1
ATOM 2154 N N . ASN A 1 278 ? -9.909 -0.412 -1.360 1.00 91.44 278 ASN A N 1
ATOM 2155 C CA . ASN A 1 278 ? -10.868 -1.508 -1.199 1.00 91.44 278 ASN A CA 1
ATOM 2156 C C . ASN A 1 278 ? -11.185 -2.246 -2.505 1.00 91.44 278 ASN A C 1
ATOM 2158 O O . ASN A 1 278 ? -11.542 -3.420 -2.453 1.00 91.44 278 ASN A O 1
ATOM 2162 N N . ARG A 1 279 ? -11.037 -1.602 -3.672 1.00 90.00 279 ARG A N 1
ATOM 2163 C CA . ARG A 1 279 ? -11.247 -2.260 -4.977 1.00 90.00 279 ARG A CA 1
ATOM 2164 C C . ARG A 1 279 ? -10.285 -3.428 -5.225 1.00 90.00 279 ARG A C 1
ATOM 2166 O O . ARG A 1 279 ? -10.599 -4.316 -6.007 1.00 90.00 279 ARG A O 1
ATOM 2173 N N . HIS A 1 280 ? -9.133 -3.427 -4.552 1.00 90.31 280 HIS A N 1
ATOM 2174 C CA . HIS A 1 280 ? -8.103 -4.463 -4.663 1.00 90.31 280 HIS A CA 1
ATOM 2175 C C . HIS A 1 280 ? -8.222 -5.529 -3.566 1.00 90.31 280 HIS A C 1
ATOM 2177 O O . HIS A 1 280 ? -7.519 -6.534 -3.593 1.00 90.31 280 HIS A O 1
ATOM 2183 N N . CYS A 1 281 ? -9.135 -5.334 -2.611 1.00 93.62 281 CYS A N 1
ATOM 2184 C CA . CYS A 1 281 ? -9.208 -6.092 -1.367 1.00 93.62 281 CYS A CA 1
ATOM 2185 C C . CYS A 1 281 ? -10.578 -6.729 -1.150 1.00 93.62 281 CYS A C 1
ATOM 2187 O O . CYS A 1 281 ? -11.179 -6.591 -0.085 1.00 93.62 281 CYS A O 1
ATOM 2189 N N . SER A 1 282 ? -11.074 -7.443 -2.163 1.00 94.62 282 SER A N 1
ATOM 2190 C CA . SER A 1 282 ? -12.229 -8.328 -1.990 1.00 94.62 282 SER A CA 1
ATOM 2191 C C . SER A 1 282 ? -11.949 -9.388 -0.914 1.00 94.62 282 SER A C 1
ATOM 2193 O O . SER A 1 282 ? -1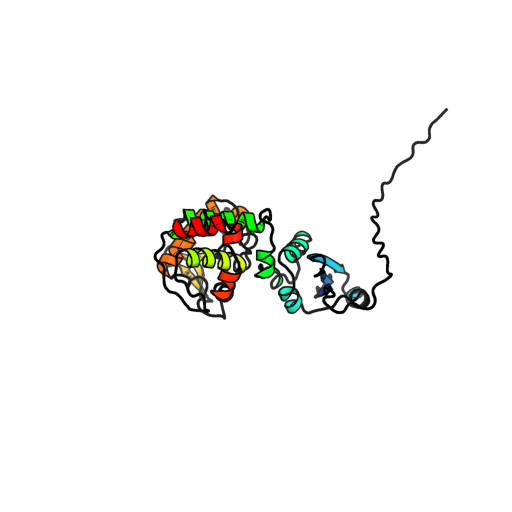0.791 -9.736 -0.667 1.00 94.62 282 SER A O 1
ATOM 2195 N N . ALA A 1 283 ? -12.995 -9.974 -0.326 1.00 94.56 283 ALA A N 1
ATOM 2196 C CA . ALA A 1 283 ? -12.844 -11.074 0.629 1.00 94.56 283 ALA A CA 1
ATOM 2197 C C . ALA A 1 283 ? -12.057 -12.256 0.039 1.00 94.56 283 ALA A C 1
ATOM 2199 O O . ALA A 1 283 ? -11.236 -12.859 0.724 1.00 94.56 283 ALA A O 1
ATOM 2200 N N . SER A 1 284 ? -12.254 -12.551 -1.252 1.00 94.44 284 SER A N 1
ATOM 2201 C CA . SER A 1 284 ? -11.497 -13.591 -1.957 1.00 94.44 284 SER A CA 1
ATOM 2202 C C . SER A 1 284 ? -10.001 -13.268 -1.990 1.00 94.44 284 SER A C 1
ATOM 2204 O O . SER A 1 284 ? -9.183 -14.100 -1.601 1.00 94.44 284 SER A O 1
ATOM 2206 N N . THR A 1 285 ? -9.633 -12.04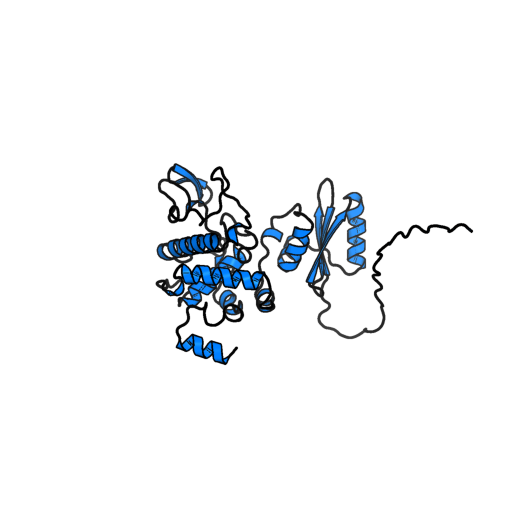3 -2.377 1.00 94.19 285 THR A N 1
ATOM 2207 C CA . THR A 1 285 ? -8.229 -11.604 -2.400 1.00 94.19 285 THR A CA 1
ATOM 2208 C C . THR A 1 285 ? -7.620 -11.625 -1.001 1.00 94.19 285 THR A C 1
ATOM 2210 O O . THR A 1 285 ? -6.567 -12.227 -0.804 1.00 94.19 285 THR A O 1
ATOM 2213 N N . ARG A 1 286 ? -8.304 -11.025 -0.019 1.00 94.00 286 ARG A N 1
ATOM 2214 C CA . ARG A 1 286 ? -7.862 -10.963 1.380 1.00 94.00 286 ARG A CA 1
ATOM 2215 C C . ARG A 1 286 ? -7.591 -12.355 1.950 1.00 94.00 286 ARG A C 1
ATOM 2217 O O . ARG A 1 286 ? -6.519 -12.586 2.496 1.00 94.00 286 ARG A O 1
ATOM 2224 N N . ASN A 1 287 ? -8.526 -13.288 1.783 1.00 91.06 287 ASN A N 1
ATOM 2225 C CA . ASN A 1 287 ? -8.392 -14.643 2.322 1.00 91.06 287 ASN A CA 1
ATOM 2226 C C . ASN A 1 287 ? -7.262 -15.424 1.635 1.00 91.06 287 ASN A C 1
ATOM 2228 O O . ASN A 1 287 ? -6.592 -16.242 2.265 1.00 91.06 287 ASN A O 1
ATOM 2232 N N . ARG A 1 288 ? -7.023 -15.160 0.344 1.00 93.38 288 ARG A N 1
ATOM 2233 C CA . ARG A 1 288 ? -5.919 -15.768 -0.405 1.00 93.38 288 ARG A CA 1
ATOM 2234 C C . ARG A 1 288 ? -4.552 -15.188 -0.053 1.00 93.38 288 ARG A C 1
ATOM 2236 O O . ARG A 1 288 ? -3.577 -15.904 -0.230 1.00 93.38 288 ARG A O 1
ATOM 2243 N N . LEU A 1 289 ? -4.465 -13.963 0.469 1.00 91.06 289 LEU A N 1
ATOM 2244 C CA . LEU A 1 289 ? -3.210 -13.351 0.937 1.00 91.06 289 LEU A CA 1
ATOM 2245 C C . LEU A 1 289 ? -2.647 -13.987 2.226 1.00 91.06 289 LEU A C 1
ATOM 2247 O O . LEU A 1 289 ? -1.683 -13.469 2.766 1.00 91.06 289 LEU A O 1
ATOM 2251 N N . GLN A 1 290 ? -3.238 -15.079 2.736 1.00 88.12 290 GLN A N 1
ATOM 2252 C CA . GLN A 1 290 ? -2.720 -15.954 3.805 1.00 88.12 290 GLN A CA 1
ATOM 2253 C C . GLN A 1 290 ? -1.942 -15.248 4.936 1.00 88.12 290 GLN A C 1
ATOM 2255 O O . GLN A 1 290 ? -0.967 -15.797 5.445 1.00 88.12 290 GLN A O 1
ATOM 2260 N N . PHE A 1 291 ? -2.376 -14.064 5.391 1.00 91.50 291 PHE A N 1
ATOM 2261 C CA . PHE A 1 291 ? -1.613 -13.256 6.353 1.00 91.50 291 PHE A CA 1
ATOM 2262 C C . PHE A 1 291 ? -1.226 -14.046 7.610 1.00 91.50 291 PHE A C 1
ATOM 2264 O O . PHE A 1 291 ? -0.097 -13.951 8.092 1.00 91.50 291 PHE A O 1
ATOM 2271 N N . ASN A 1 292 ? -2.119 -14.916 8.085 1.00 88.38 292 ASN A N 1
ATOM 2272 C CA . ASN A 1 292 ? -1.889 -15.765 9.255 1.00 88.38 292 ASN A CA 1
ATOM 2273 C C . ASN A 1 292 ? -0.688 -16.722 9.120 1.00 88.38 292 ASN A C 1
ATOM 2275 O O . ASN A 1 292 ? -0.110 -17.080 10.145 1.00 88.38 292 ASN A O 1
ATOM 2279 N N . LYS A 1 293 ? -0.255 -17.076 7.897 1.00 86.38 293 LYS A N 1
ATOM 2280 C CA . LYS A 1 293 ? 1.000 -17.814 7.652 1.00 86.38 293 LYS A CA 1
ATOM 2281 C C . LYS A 1 293 ? 2.204 -17.089 8.262 1.00 86.38 293 LYS A C 1
ATOM 2283 O O . LYS A 1 293 ? 3.118 -17.731 8.768 1.00 86.38 293 LYS A O 1
ATOM 2288 N N . HIS A 1 294 ? 2.195 -15.759 8.213 1.00 87.50 294 HIS A N 1
ATOM 2289 C CA . HIS A 1 294 ? 3.303 -14.914 8.652 1.00 87.50 294 HIS A CA 1
ATOM 2290 C C . HIS A 1 294 ? 3.078 -14.283 10.027 1.00 87.50 294 HIS A C 1
ATOM 2292 O O . HIS A 1 294 ? 4.027 -14.118 10.787 1.00 87.50 294 HIS A O 1
ATOM 2298 N N . LEU A 1 295 ? 1.833 -13.933 10.360 1.00 87.00 295 LEU A N 1
ATOM 2299 C CA . LEU A 1 295 ? 1.499 -13.283 11.632 1.00 87.00 295 LEU A CA 1
ATOM 2300 C C . LEU A 1 295 ? 1.587 -14.233 12.834 1.00 87.00 295 LEU A C 1
ATOM 2302 O O . LEU A 1 295 ? 1.828 -13.791 13.960 1.00 87.00 295 LEU A O 1
ATOM 2306 N N . GLY A 1 296 ? 1.372 -15.530 12.601 1.00 78.88 296 GLY A N 1
ATOM 2307 C CA . GLY A 1 296 ? 1.219 -16.508 13.668 1.00 78.88 296 GLY A CA 1
ATOM 2308 C C . GLY A 1 296 ? -0.030 -16.258 14.533 1.00 78.88 296 GLY A C 1
ATOM 2309 O O . GLY A 1 296 ? -0.833 -15.361 14.269 1.00 78.88 296 GLY A O 1
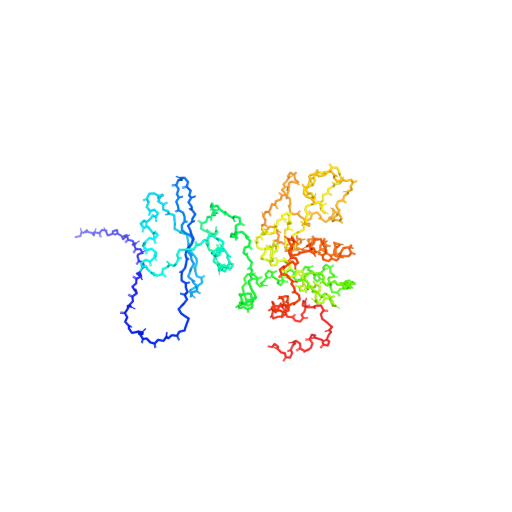ATOM 2310 N N . PRO A 1 297 ? -0.226 -17.057 15.594 1.00 75.50 297 PRO A N 1
ATOM 2311 C CA . PRO A 1 297 ? -1.440 -17.011 16.411 1.00 75.50 297 PRO A CA 1
ATOM 2312 C C . PRO A 1 297 ? -1.524 -15.790 17.339 1.00 75.50 297 PRO A C 1
ATOM 2314 O O . PRO A 1 297 ? -2.591 -15.522 17.888 1.00 75.50 297 PRO A O 1
ATOM 2317 N N . GLU A 1 298 ? -0.421 -15.072 17.563 1.00 78.62 298 GLU A N 1
ATOM 2318 C CA . GLU A 1 298 ? -0.376 -13.988 18.553 1.00 78.62 298 GLU A CA 1
ATOM 2319 C C . GLU A 1 298 ? -0.905 -12.658 18.020 1.00 78.62 298 GLU A C 1
ATOM 2321 O O . GLU A 1 298 ? -1.460 -11.887 18.796 1.00 78.62 298 GLU A O 1
ATOM 2326 N N . LEU A 1 299 ? -0.773 -12.408 16.715 1.00 85.25 299 LEU A N 1
ATOM 2327 C CA . LEU A 1 299 ? -1.194 -11.153 16.086 1.00 85.25 299 LEU A CA 1
ATOM 2328 C C . LEU A 1 299 ? -2.534 -11.247 15.344 1.00 85.25 299 LEU A C 1
ATOM 2330 O O . LEU A 1 299 ? -3.047 -10.220 14.916 1.00 85.25 299 LEU A O 1
ATOM 2334 N N . GLY A 1 300 ? -3.108 -12.445 15.199 1.00 82.88 300 GLY A N 1
ATOM 2335 C CA . GLY A 1 300 ? -4.477 -12.608 14.704 1.00 82.88 300 GLY A CA 1
ATOM 2336 C C . GLY A 1 300 ? -5.510 -12.212 15.762 1.00 82.88 300 GLY A C 1
ATOM 2337 O O . GLY A 1 300 ? -5.308 -12.456 16.954 1.00 82.88 300 GLY A O 1
ATOM 2338 N N . CYS A 1 301 ? -6.664 -11.692 15.339 1.00 84.94 301 CYS A N 1
ATOM 2339 C CA . CYS A 1 301 ? -7.747 -11.298 16.256 1.00 84.94 301 CYS A CA 1
ATOM 2340 C C . CYS A 1 301 ? -8.626 -12.473 16.701 1.00 84.94 301 CYS A C 1
ATOM 2342 O O . CYS A 1 301 ? -9.757 -12.311 17.163 1.00 84.94 301 CYS A O 1
ATOM 2344 N N . CYS A 1 302 ? -8.116 -13.686 16.532 1.00 72.38 302 CYS A N 1
ATOM 2345 C CA . CYS A 1 302 ? -8.862 -14.901 16.750 1.00 72.38 302 CYS A CA 1
ATOM 2346 C C . CYS A 1 302 ? -8.951 -15.272 18.238 1.00 72.38 302 CYS A C 1
ATOM 2348 O O . CYS A 1 302 ? -8.021 -15.063 19.021 1.00 72.38 302 CYS A O 1
ATOM 2350 N N . THR A 1 303 ? -10.064 -15.901 18.623 1.00 62.19 303 THR A N 1
ATOM 2351 C CA . THR A 1 303 ? -10.272 -16.435 19.980 1.00 62.19 303 THR A CA 1
ATOM 2352 C C . THR A 1 303 ? -9.240 -17.520 20.320 1.00 62.19 303 THR A C 1
ATOM 2354 O O . THR A 1 303 ? -8.635 -18.120 19.429 1.00 62.19 303 THR A O 1
ATOM 2357 N N . GLN A 1 304 ? -9.050 -17.852 21.604 1.00 58.19 304 GLN A N 1
ATOM 2358 C CA . GLN A 1 304 ? -8.091 -18.903 22.001 1.00 58.19 304 GLN A CA 1
ATOM 2359 C C . GLN A 1 304 ? -8.350 -20.271 21.340 1.00 58.19 304 GLN A C 1
ATOM 2361 O O . GLN A 1 304 ? -7.424 -21.026 21.032 1.00 58.19 304 GLN A O 1
ATOM 2366 N N . SER A 1 305 ? -9.612 -20.581 21.042 1.00 54.12 305 SER A N 1
ATOM 2367 C CA . SER A 1 305 ? -10.013 -21.787 20.308 1.00 54.12 305 SER A CA 1
ATOM 2368 C C . SER A 1 305 ? -9.525 -21.797 18.854 1.00 54.12 305 SER A C 1
ATOM 2370 O O . SER A 1 305 ? -9.281 -22.849 18.273 1.00 54.12 305 SER A O 1
ATOM 2372 N N . CYS A 1 306 ? -9.358 -20.625 18.252 1.00 60.00 306 CYS A N 1
ATOM 2373 C CA . CYS A 1 306 ? -8.785 -20.480 16.923 1.00 60.00 306 CYS A CA 1
ATOM 2374 C C . CYS A 1 306 ? -7.250 -20.465 16.962 1.00 60.00 306 CYS A C 1
ATOM 2376 O O . CYS A 1 306 ? -6.611 -21.125 16.141 1.00 60.00 306 CYS A O 1
ATOM 2378 N N . LYS A 1 307 ? -6.651 -19.825 17.979 1.00 62.25 307 LYS A N 1
ATOM 2379 C CA . LYS A 1 307 ? -5.196 -19.860 18.223 1.00 62.25 307 LYS A CA 1
ATOM 2380 C C . LYS A 1 307 ? -4.674 -21.293 18.392 1.00 62.25 307 LYS A C 1
ATOM 2382 O O . LYS A 1 307 ? -3.624 -21.632 17.855 1.00 62.25 307 LYS A O 1
ATOM 2387 N N . SER A 1 308 ? -5.426 -22.157 19.075 1.00 59.53 308 SER A N 1
ATOM 2388 C CA . SER A 1 308 ? -5.081 -23.578 19.252 1.00 59.53 308 SER A CA 1
ATOM 2389 C C . SER A 1 308 ? -5.139 -24.397 17.955 1.00 59.53 308 SER A C 1
ATOM 2391 O O . SER A 1 308 ? -4.275 -25.244 17.746 1.00 59.53 308 SER A O 1
ATOM 2393 N N . ARG A 1 309 ? -6.082 -24.118 17.043 1.00 60.06 309 ARG A N 1
ATOM 2394 C CA . ARG A 1 309 ? -6.131 -24.764 15.714 1.00 60.06 309 ARG A CA 1
ATOM 2395 C C . ARG A 1 309 ? -5.010 -24.299 14.789 1.00 60.06 309 ARG A C 1
ATOM 2397 O O . ARG A 1 309 ? -4.482 -25.109 14.037 1.00 60.06 309 ARG A O 1
ATOM 2404 N N . LEU A 1 310 ? -4.633 -23.022 14.847 1.00 60.72 310 LEU A N 1
ATOM 2405 C CA . LEU A 1 310 ? -3.493 -22.500 14.087 1.00 60.72 310 LEU A CA 1
ATOM 2406 C C . LEU A 1 310 ? -2.176 -23.126 14.558 1.00 60.72 310 LEU A C 1
ATOM 2408 O O . LEU A 1 310 ? -1.384 -23.549 13.728 1.00 60.72 310 LEU A O 1
ATOM 2412 N N . ARG A 1 311 ? -1.980 -23.283 15.874 1.00 60.50 311 ARG A N 1
ATOM 2413 C CA . ARG A 1 311 ? -0.802 -23.967 16.441 1.00 60.50 311 ARG A CA 1
ATOM 2414 C C . ARG A 1 311 ? -0.698 -25.452 16.075 1.00 60.50 311 ARG A C 1
ATOM 2416 O O . ARG A 1 311 ? 0.387 -25.999 16.168 1.00 60.50 311 ARG A O 1
ATOM 2423 N N . ALA A 1 312 ? -1.799 -26.102 15.701 1.00 55.66 312 ALA A N 1
ATOM 2424 C CA . ALA A 1 312 ? -1.799 -27.502 15.271 1.00 55.66 312 ALA A CA 1
ATOM 2425 C C . ALA A 1 312 ? -1.496 -27.685 13.769 1.00 55.66 312 ALA A C 1
ATOM 2427 O O . ALA A 1 312 ? -1.284 -28.812 13.337 1.00 55.66 312 ALA A O 1
ATOM 2428 N N . ASN A 1 313 ? -1.521 -26.600 12.983 1.00 50.22 313 ASN A N 1
ATOM 2429 C CA . ASN A 1 313 ? -1.301 -26.599 11.529 1.00 50.22 313 ASN A CA 1
ATOM 2430 C C . ASN A 1 313 ? -0.036 -25.823 11.105 1.00 50.22 313 ASN A C 1
ATOM 2432 O O . ASN A 1 313 ? 0.208 -25.674 9.907 1.00 50.22 313 ASN A O 1
ATOM 2436 N N . LEU A 1 314 ? 0.721 -25.300 12.074 1.00 49.91 314 LEU A N 1
ATOM 2437 C CA . LEU A 1 314 ? 2.071 -24.751 11.919 1.00 49.91 314 LEU A CA 1
ATOM 2438 C C . LEU A 1 314 ? 3.079 -25.797 12.398 1.00 49.91 314 LEU A C 1
ATOM 2440 O O . LEU A 1 314 ? 4.155 -25.883 11.772 1.00 49.91 314 LEU A O 1
#

Radius of gyration: 23.97 Å; chains: 1; bounding box: 92×58×55 Å